Protein AF-A0A954GBG4-F1 (afdb_monomer_lite)

Foldseek 3Di:
DLVQLLVLLVVLVVPCDPVVVVPADPDCLVVLSVQLNVLSVLLVVCVVVVHDLVSNLVSLVSNVVSLVVNVVRSVPGPDPVSVVSNVVSVVVSVVVCVVSVVPPPPLLVVLLVLLVVLLVLLVVLLVLLVVQCVPPDPVLSVQLNVLSVQLNVLSVVLSVQSVPPPRDLVVNVVSLVSNVVSLVSNVVSLCPRPDPSNVVNVVSNVVSVVSSVVSVVSSD

Radius of gyration: 24.47 Å; chains: 1; bounding box: 55×36×67 Å

Structure (mmCIF, N/CA/C/O backbone):
data_AF-A0A954GBG4-F1
#
_entry.id   AF-A0A954GBG4-F1
#
loop_
_atom_site.group_PDB
_atom_site.id
_atom_site.type_symbol
_atom_site.label_atom_id
_atom_site.label_alt_id
_atom_site.label_comp_id
_atom_site.label_asym_id
_atom_site.label_entity_id
_atom_site.label_seq_id
_atom_site.pdbx_PDB_ins_code
_atom_site.Cartn_x
_atom_site.Cartn_y
_atom_site.Cartn_z
_atom_site.occupancy
_atom_site.B_iso_or_equiv
_atom_site.auth_seq_id
_atom_site.auth_comp_id
_atom_site.auth_asym_id
_atom_site.auth_atom_id
_atom_site.pdbx_PDB_model_num
ATOM 1 N N . LEU A 1 1 ? 27.086 -4.338 -19.128 1.00 56.81 1 LEU A N 1
ATOM 2 C CA . LEU A 1 1 ? 25.667 -4.592 -18.775 1.00 56.81 1 LEU A CA 1
ATOM 3 C C . LEU A 1 1 ? 24.739 -4.036 -19.843 1.00 56.81 1 LEU A C 1
ATOM 5 O O . LEU A 1 1 ? 24.020 -4.816 -20.441 1.00 56.81 1 LEU A O 1
ATOM 9 N N . THR A 1 2 ? 24.829 -2.748 -20.175 1.00 55.53 2 THR A N 1
ATOM 10 C CA . THR A 1 2 ? 24.161 -2.146 -21.347 1.00 55.53 2 THR A CA 1
ATOM 11 C C . THR A 1 2 ? 24.447 -2.881 -22.662 1.00 55.53 2 THR A C 1
ATOM 13 O O . THR A 1 2 ? 23.523 -3.187 -23.402 1.00 55.53 2 THR A O 1
ATOM 16 N N . GLU A 1 3 ? 25.697 -3.277 -22.919 1.00 66.06 3 GLU A N 1
ATOM 17 C CA . GLU A 1 3 ? 26.036 -4.087 -24.106 1.00 66.06 3 GLU A CA 1
ATOM 18 C C . GLU A 1 3 ? 25.464 -5.516 -24.083 1.00 66.06 3 GLU A C 1
ATOM 20 O O . GLU A 1 3 ? 25.292 -6.131 -25.134 1.00 66.06 3 GLU A O 1
ATOM 25 N N . ALA A 1 4 ? 25.191 -6.064 -22.893 1.00 64.88 4 ALA A N 1
ATOM 26 C CA . ALA A 1 4 ? 24.547 -7.369 -22.756 1.00 64.88 4 ALA A CA 1
ATOM 27 C C . ALA A 1 4 ? 23.045 -7.247 -23.050 1.00 64.88 4 ALA A C 1
ATOM 29 O O . ALA A 1 4 ? 22.532 -8.014 -23.854 1.00 64.88 4 ALA A O 1
ATOM 30 N N . LEU A 1 5 ? 22.395 -6.201 -22.521 1.00 62.31 5 LEU A N 1
ATOM 31 C CA . LEU A 1 5 ? 21.011 -5.857 -22.851 1.00 62.31 5 LEU A CA 1
ATOM 32 C C . LEU A 1 5 ? 20.833 -5.627 -24.359 1.00 62.31 5 LEU A C 1
ATOM 34 O O . LEU A 1 5 ? 19.944 -6.223 -24.955 1.00 62.31 5 LEU A O 1
ATOM 38 N N . LYS A 1 6 ? 21.716 -4.843 -24.998 1.00 72.12 6 LYS A N 1
ATOM 39 C CA . LYS A 1 6 ? 21.688 -4.634 -26.457 1.00 72.12 6 LYS A CA 1
ATOM 40 C C . LYS A 1 6 ? 21.738 -5.960 -27.213 1.00 72.12 6 LYS A C 1
ATOM 42 O O . LYS A 1 6 ? 20.969 -6.180 -28.137 1.00 72.12 6 LYS A O 1
ATOM 47 N N . ARG A 1 7 ? 22.634 -6.860 -26.802 1.00 73.94 7 ARG A N 1
ATOM 48 C CA . ARG A 1 7 ? 22.823 -8.165 -27.442 1.00 73.94 7 ARG A CA 1
ATOM 49 C C . ARG A 1 7 ? 21.601 -9.067 -27.295 1.00 73.94 7 ARG A C 1
ATOM 51 O O . ARG A 1 7 ? 21.225 -9.701 -28.274 1.00 73.94 7 ARG A O 1
ATOM 58 N N . ASP A 1 8 ? 20.996 -9.107 -26.112 1.00 66.50 8 ASP A N 1
ATOM 59 C CA . ASP A 1 8 ? 19.796 -9.905 -25.846 1.00 66.50 8 ASP A CA 1
ATOM 60 C C . ASP A 1 8 ? 18.591 -9.371 -26.636 1.00 66.50 8 ASP A C 1
ATOM 62 O O . ASP A 1 8 ? 17.842 -10.149 -27.228 1.00 66.50 8 ASP A O 1
ATOM 66 N N . VAL A 1 9 ? 18.447 -8.043 -26.713 1.00 65.69 9 VAL A N 1
ATOM 67 C CA . VAL A 1 9 ? 17.420 -7.371 -27.519 1.00 65.69 9 VAL A CA 1
ATOM 68 C C . VAL A 1 9 ? 17.657 -7.627 -29.011 1.00 65.69 9 VAL A C 1
ATOM 70 O O . VAL A 1 9 ? 16.761 -8.112 -29.696 1.00 65.69 9 VAL A O 1
ATOM 73 N N . ASP A 1 10 ? 18.868 -7.415 -29.526 1.00 73.62 10 ASP A N 1
ATOM 74 C CA . ASP A 1 10 ? 19.213 -7.701 -30.925 1.00 73.62 10 ASP A CA 1
ATOM 75 C C . ASP A 1 10 ? 18.980 -9.180 -31.282 1.00 73.62 10 ASP A C 1
ATOM 77 O O . ASP A 1 10 ? 18.529 -9.506 -32.382 1.00 73.62 10 ASP A O 1
ATOM 81 N N . GLU A 1 11 ? 19.278 -10.100 -30.363 1.00 69.69 11 GLU A N 1
ATOM 82 C CA . GLU A 1 11 ? 19.028 -11.527 -30.546 1.00 69.69 11 GLU A CA 1
ATOM 83 C C . GLU A 1 11 ? 17.530 -11.849 -30.548 1.00 69.69 11 GLU A C 1
ATOM 85 O O . GLU A 1 11 ? 17.089 -12.657 -31.372 1.00 69.69 11 GLU A O 1
ATOM 90 N N . PHE A 1 12 ? 16.739 -11.181 -29.704 1.00 65.44 12 PHE A N 1
ATOM 91 C CA . PHE A 1 12 ? 15.283 -11.259 -29.732 1.00 65.44 12 PHE A CA 1
ATOM 92 C C . PHE A 1 12 ? 14.732 -10.796 -31.082 1.00 65.44 12 PHE A C 1
ATOM 94 O O . PHE A 1 12 ? 14.025 -11.560 -31.730 1.00 65.44 12 PHE A O 1
ATOM 101 N N . TYR A 1 13 ? 15.120 -9.617 -31.572 1.00 66.75 13 TYR A N 1
ATOM 102 C CA . TYR A 1 13 ? 14.656 -9.094 -32.863 1.00 66.75 13 TYR A CA 1
ATOM 103 C C . TYR A 1 13 ? 15.106 -9.940 -34.060 1.00 66.75 13 TYR A C 1
ATOM 105 O O . TYR A 1 13 ? 14.365 -10.086 -35.030 1.00 66.75 13 TYR A O 1
ATOM 113 N N . ARG A 1 14 ? 16.294 -10.555 -33.998 1.00 67.81 14 ARG A N 1
ATOM 114 C CA . ARG A 1 14 ? 16.773 -11.472 -35.050 1.00 67.81 14 ARG A CA 1
ATOM 115 C C . ARG A 1 14 ? 16.065 -12.827 -35.034 1.00 67.81 14 ARG A C 1
ATOM 117 O O . ARG A 1 14 ? 15.896 -13.430 -36.093 1.00 67.81 14 ARG A O 1
ATOM 124 N N . ARG A 1 15 ? 15.696 -13.341 -33.854 1.00 61.16 15 ARG A N 1
ATOM 125 C CA . ARG A 1 15 ? 15.055 -14.661 -33.683 1.00 61.16 15 ARG A CA 1
ATOM 126 C C . ARG A 1 15 ? 13.530 -14.604 -33.657 1.00 61.16 15 ARG A C 1
ATOM 128 O O . ARG A 1 15 ? 12.896 -15.625 -33.935 1.00 61.16 15 ARG A O 1
ATOM 135 N N . ALA A 1 16 ? 12.939 -13.445 -33.373 1.00 58.97 16 ALA A N 1
ATOM 136 C CA . ALA A 1 16 ? 11.529 -13.141 -33.571 1.00 58.97 16 ALA A CA 1
ATOM 137 C C . ALA A 1 16 ? 11.252 -13.121 -35.080 1.00 58.97 16 ALA A C 1
ATOM 139 O O . ALA A 1 16 ? 11.193 -12.094 -35.744 1.00 58.97 16 ALA A O 1
ATOM 140 N N . THR A 1 17 ? 11.194 -14.318 -35.656 1.00 54.06 17 THR A N 1
ATOM 141 C CA . THR A 1 17 ? 11.005 -14.513 -37.090 1.00 54.06 17 THR A CA 1
ATOM 142 C C . THR A 1 17 ? 9.695 -13.877 -37.553 1.00 54.06 17 THR A C 1
ATOM 144 O O . THR A 1 17 ? 8.716 -13.846 -36.811 1.00 54.06 17 THR A O 1
ATOM 147 N N . LEU A 1 18 ? 9.637 -13.481 -38.830 1.00 44.09 18 LEU A N 1
ATOM 148 C CA . LEU A 1 18 ? 8.420 -13.082 -39.562 1.00 44.09 18 LEU A CA 1
ATOM 149 C C . LEU A 1 18 ? 7.186 -13.965 -39.277 1.00 44.09 18 LEU A C 1
ATOM 151 O O . LEU A 1 18 ? 6.056 -13.520 -39.421 1.00 44.09 18 LEU A O 1
ATOM 155 N N . ARG A 1 19 ? 7.393 -15.210 -38.840 1.00 44.34 19 ARG A N 1
ATOM 156 C CA . ARG A 1 19 ? 6.355 -16.166 -38.451 1.00 44.34 19 ARG A CA 1
ATOM 157 C C . ARG A 1 19 ? 5.663 -15.836 -37.115 1.00 44.34 19 ARG A C 1
ATOM 159 O O . ARG A 1 19 ? 4.476 -16.112 -37.008 1.00 44.34 19 ARG A O 1
ATOM 166 N N . LEU A 1 20 ? 6.364 -15.226 -36.148 1.00 52.09 20 LEU A N 1
ATOM 167 C CA . LEU A 1 20 ? 5.781 -14.666 -34.914 1.00 52.09 20 LEU A CA 1
ATOM 168 C C . LEU A 1 20 ? 4.949 -13.405 -35.200 1.00 52.09 20 LEU A C 1
ATOM 170 O O . LEU A 1 20 ? 3.914 -13.195 -34.574 1.00 52.09 20 LEU A O 1
ATOM 174 N N . LEU A 1 21 ? 5.378 -12.598 -36.176 1.00 52.12 21 LEU A N 1
ATOM 175 C CA . LEU A 1 21 ? 4.672 -11.384 -36.608 1.00 52.12 21 LEU A CA 1
ATOM 176 C C . LEU A 1 21 ? 3.320 -11.691 -37.261 1.00 52.12 21 LEU A C 1
ATOM 178 O O . LEU A 1 21 ? 2.386 -10.910 -37.137 1.00 52.12 21 LEU A O 1
ATOM 182 N N . ILE A 1 22 ? 3.205 -12.839 -37.938 1.00 52.44 22 ILE A N 1
ATOM 183 C CA . ILE A 1 22 ? 1.973 -13.271 -38.619 1.00 52.44 22 ILE A CA 1
ATOM 184 C C . ILE A 1 22 ? 0.887 -13.720 -37.622 1.00 52.44 22 ILE A C 1
ATOM 186 O O . ILE A 1 22 ? -0.296 -13.634 -37.936 1.00 52.44 22 ILE A O 1
ATOM 190 N N . SER A 1 23 ? 1.265 -14.189 -36.426 1.00 54.03 23 SER A N 1
ATOM 191 C CA . SER A 1 23 ? 0.328 -14.634 -35.379 1.00 54.03 23 SER A CA 1
ATOM 192 C C . SER A 1 23 ? -0.192 -13.513 -34.472 1.00 54.03 23 SER A C 1
ATOM 194 O O . SER A 1 23 ? -1.045 -13.773 -33.626 1.00 54.03 23 SER A O 1
ATOM 196 N N . LEU A 1 24 ? 0.318 -12.287 -34.619 1.00 55.91 24 LEU A N 1
ATOM 197 C CA . LEU A 1 24 ? 0.008 -11.167 -33.732 1.00 55.91 24 LEU A CA 1
ATOM 198 C C . LEU A 1 24 ? -1.025 -10.213 -34.364 1.00 55.91 24 LEU A C 1
ATOM 200 O O . LEU A 1 24 ? -1.016 -10.021 -35.581 1.00 55.91 24 LEU A O 1
ATOM 204 N N . PRO A 1 25 ? -1.940 -9.615 -33.573 1.00 57.38 25 PRO A N 1
ATOM 205 C CA . PRO A 1 25 ? -2.976 -8.726 -34.100 1.00 57.38 25 PRO A CA 1
ATOM 206 C C . PRO A 1 25 ? -2.396 -7.497 -34.834 1.00 57.38 25 PRO A C 1
ATOM 208 O O . PRO A 1 25 ? -1.343 -6.990 -34.447 1.00 57.38 25 PRO A O 1
ATOM 211 N N . PRO A 1 26 ? -3.078 -6.948 -35.858 1.00 56.38 26 PRO A N 1
ATOM 212 C CA . PRO A 1 26 ? -2.392 -6.331 -37.000 1.00 56.38 26 PRO A CA 1
ATOM 213 C C . PRO A 1 26 ? -1.823 -4.910 -36.852 1.00 56.38 26 PRO A C 1
ATOM 215 O O . PRO A 1 26 ? -1.357 -4.389 -37.858 1.00 56.38 26 PRO A O 1
ATOM 218 N N . ALA A 1 27 ? -1.880 -4.224 -35.707 1.00 57.03 27 ALA A N 1
ATOM 219 C CA . ALA A 1 27 ? -1.692 -2.760 -35.732 1.00 57.03 27 ALA A CA 1
ATOM 220 C C . ALA A 1 27 ? -0.500 -2.208 -34.939 1.00 57.03 27 ALA A C 1
ATOM 222 O O . ALA A 1 27 ? 0.216 -1.356 -35.456 1.00 57.03 27 ALA A O 1
ATOM 223 N N . ASN A 1 28 ? -0.250 -2.680 -33.715 1.00 63.88 28 ASN A N 1
ATOM 224 C CA . ASN A 1 28 ? 0.619 -1.929 -32.794 1.00 63.88 28 ASN A CA 1
ATOM 225 C C . ASN A 1 28 ? 1.960 -2.602 -32.504 1.00 63.88 28 ASN A C 1
ATOM 227 O O . ASN A 1 28 ? 2.810 -2.008 -31.852 1.00 63.88 28 ASN A O 1
ATOM 231 N N . TYR A 1 29 ? 2.182 -3.808 -33.029 1.00 67.50 29 TYR A N 1
ATOM 232 C CA . TYR A 1 29 ? 3.378 -4.576 -32.711 1.00 67.50 29 TYR A CA 1
ATOM 233 C C . TYR A 1 29 ? 4.670 -3.856 -33.081 1.00 67.50 29 TYR A C 1
ATOM 235 O O . TYR A 1 29 ? 5.592 -3.776 -32.273 1.00 67.50 29 TYR A O 1
ATOM 243 N N . ILE A 1 30 ? 4.732 -3.361 -34.318 1.00 68.94 30 ILE A N 1
ATOM 244 C CA . ILE A 1 30 ? 5.940 -2.736 -34.858 1.00 68.94 30 ILE A CA 1
ATOM 245 C C . ILE A 1 30 ? 6.209 -1.439 -34.100 1.00 68.94 30 ILE A C 1
ATOM 247 O O . ILE A 1 30 ? 7.329 -1.223 -33.672 1.00 68.94 30 ILE A O 1
ATOM 251 N N . ALA A 1 31 ? 5.168 -0.646 -33.831 1.00 73.06 31 ALA A N 1
ATOM 252 C CA . ALA A 1 31 ? 5.293 0.599 -33.082 1.00 73.06 31 ALA A CA 1
ATOM 253 C C . ALA A 1 31 ? 5.801 0.378 -31.645 1.00 73.06 31 ALA A C 1
ATOM 255 O O . ALA A 1 31 ? 6.775 1.007 -31.250 1.00 73.06 31 ALA A O 1
ATOM 256 N N . THR A 1 32 ? 5.205 -0.551 -30.886 1.00 72.88 32 THR A N 1
ATOM 257 C CA . THR A 1 32 ? 5.639 -0.871 -29.510 1.00 72.88 32 THR A CA 1
ATOM 258 C C . THR A 1 32 ? 7.036 -1.498 -29.478 1.00 72.88 32 THR A C 1
ATOM 260 O O . THR A 1 32 ? 7.806 -1.290 -28.543 1.00 72.88 32 THR A O 1
ATOM 263 N N . SER A 1 33 ? 7.382 -2.259 -30.515 1.00 74.88 33 SER A N 1
ATOM 264 C CA . SER A 1 33 ? 8.717 -2.827 -30.686 1.00 74.88 33 SER A CA 1
ATOM 265 C C . SER A 1 33 ? 9.761 -1.739 -30.964 1.00 74.88 33 SER A C 1
ATOM 267 O O . SER A 1 33 ? 10.745 -1.621 -30.233 1.00 74.88 33 SER A O 1
ATOM 269 N N . ASP A 1 34 ? 9.520 -0.892 -31.962 1.00 75.50 34 ASP A N 1
ATOM 270 C CA . ASP A 1 34 ? 10.399 0.221 -32.326 1.00 75.50 34 ASP A CA 1
ATOM 271 C C . ASP A 1 34 ? 10.588 1.192 -31.152 1.00 75.50 34 ASP A C 1
ATOM 273 O O . ASP A 1 34 ? 11.701 1.656 -30.903 1.00 75.50 34 ASP A O 1
ATOM 277 N N . GLU A 1 35 ? 9.528 1.449 -30.383 1.00 79.44 35 GLU A N 1
ATOM 278 C CA . GLU A 1 35 ? 9.577 2.251 -29.161 1.00 79.44 35 GLU A CA 1
ATOM 279 C C . GLU A 1 35 ? 10.481 1.616 -28.095 1.00 79.44 35 GLU A C 1
ATOM 281 O O . GLU A 1 35 ? 11.401 2.271 -27.601 1.00 79.44 35 GLU A O 1
ATOM 286 N N . PHE A 1 36 ? 10.298 0.326 -27.784 1.00 80.12 36 PHE A N 1
ATOM 287 C CA . PHE A 1 36 ? 11.170 -0.381 -26.841 1.00 80.12 36 PHE A CA 1
ATOM 288 C C . PHE A 1 36 ? 12.634 -0.368 -27.308 1.00 80.12 36 PHE A C 1
ATOM 290 O O . PHE A 1 36 ? 13.528 -0.011 -26.537 1.00 80.12 36 PHE A O 1
ATOM 297 N N . TYR A 1 37 ? 12.885 -0.664 -28.585 1.00 79.19 37 TYR A N 1
ATOM 298 C CA . TYR A 1 37 ? 14.231 -0.634 -29.157 1.00 79.19 37 TYR A CA 1
ATOM 299 C C . TYR A 1 37 ? 14.869 0.759 -29.048 1.00 79.19 37 TYR A C 1
ATOM 301 O O . TYR A 1 37 ? 16.008 0.890 -28.599 1.00 79.19 37 TYR A O 1
ATOM 309 N N . GLY A 1 38 ? 14.111 1.810 -29.372 1.00 79.00 38 GLY A N 1
ATOM 310 C CA . GLY A 1 38 ? 14.555 3.198 -29.257 1.00 79.00 38 GLY A CA 1
ATOM 311 C C . GLY A 1 38 ? 14.916 3.596 -27.824 1.00 79.00 38 GLY A C 1
ATOM 312 O O . GLY A 1 38 ? 15.931 4.258 -27.611 1.00 79.00 38 GLY A O 1
ATOM 313 N N . THR A 1 39 ? 14.147 3.150 -26.823 1.00 82.06 39 THR A N 1
ATOM 314 C CA . THR A 1 39 ? 14.474 3.422 -25.410 1.00 82.06 39 THR A CA 1
ATOM 315 C C . THR A 1 39 ? 15.766 2.736 -24.954 1.00 82.06 39 THR A C 1
ATOM 317 O O . THR A 1 39 ? 16.527 3.318 -24.177 1.00 82.06 39 THR A O 1
ATOM 320 N N . VAL A 1 40 ? 16.060 1.539 -25.476 1.00 79.38 40 VAL A N 1
ATOM 321 C CA . VAL A 1 40 ? 17.305 0.808 -25.195 1.00 79.38 40 VAL A CA 1
ATOM 322 C C . VAL A 1 40 ? 18.510 1.496 -25.840 1.00 79.38 40 VAL A C 1
ATOM 324 O O . VAL A 1 40 ? 19.512 1.709 -25.154 1.00 79.38 40 VAL A O 1
ATOM 327 N N . GLU A 1 41 ? 18.412 1.904 -27.110 1.00 78.38 41 GLU A N 1
ATOM 328 C CA . GLU A 1 41 ? 19.472 2.675 -27.782 1.00 78.38 41 GLU A CA 1
ATOM 329 C C . GLU A 1 41 ? 19.735 4.004 -27.065 1.00 78.38 41 GLU A C 1
ATOM 331 O O . GLU A 1 41 ? 20.885 4.325 -26.774 1.00 78.38 41 GLU A O 1
ATOM 336 N N . ASN A 1 42 ? 18.682 4.721 -26.659 1.00 78.75 42 ASN A N 1
ATOM 337 C CA . ASN A 1 42 ? 18.822 5.971 -25.915 1.00 78.75 42 ASN A CA 1
ATOM 338 C C . ASN A 1 42 ? 19.584 5.786 -24.588 1.00 78.75 42 ASN A C 1
ATOM 340 O O . ASN A 1 42 ? 20.429 6.611 -24.242 1.00 78.75 42 ASN A O 1
ATOM 344 N N . LEU A 1 43 ? 19.349 4.700 -23.841 1.00 76.19 43 LEU A N 1
ATOM 345 C CA . LEU A 1 43 ? 20.135 4.414 -22.634 1.00 76.19 43 LEU A CA 1
ATOM 346 C C . LEU A 1 43 ? 21.601 4.111 -22.964 1.00 76.19 43 LEU A C 1
ATOM 348 O O . LEU A 1 43 ? 22.493 4.557 -22.241 1.00 76.19 43 LEU A O 1
ATOM 352 N N . ILE A 1 44 ? 21.860 3.350 -24.027 1.00 76.94 44 ILE A N 1
ATOM 353 C CA . ILE A 1 44 ? 23.222 3.027 -24.467 1.00 76.94 44 ILE A CA 1
ATOM 354 C C . ILE A 1 44 ? 23.967 4.306 -24.841 1.00 76.94 44 ILE A C 1
ATOM 356 O O . ILE A 1 44 ? 25.101 4.490 -24.403 1.00 76.94 44 ILE A O 1
ATOM 360 N N . ASP A 1 45 ? 23.314 5.216 -25.558 1.00 76.88 45 ASP A N 1
ATOM 361 C CA . ASP A 1 45 ? 23.867 6.524 -25.889 1.00 76.88 45 ASP A CA 1
ATOM 362 C C . ASP A 1 45 ? 24.105 7.360 -24.631 1.00 76.88 45 ASP A C 1
ATOM 364 O O . ASP A 1 45 ? 25.202 7.886 -24.458 1.00 76.88 45 ASP A O 1
ATOM 368 N N . THR A 1 46 ? 23.148 7.408 -23.701 1.00 73.06 46 THR A N 1
ATOM 369 C CA . THR A 1 46 ? 23.297 8.127 -22.421 1.00 73.06 46 THR A CA 1
ATOM 370 C C . THR A 1 46 ? 24.518 7.615 -21.631 1.00 73.06 46 THR A C 1
ATOM 372 O O . THR A 1 46 ? 25.259 8.396 -21.031 1.00 73.06 46 THR A O 1
ATOM 375 N N . VAL A 1 47 ? 24.766 6.298 -21.655 1.00 74.25 47 VAL A N 1
ATOM 376 C CA . VAL A 1 47 ? 25.931 5.665 -21.012 1.00 74.25 47 VAL A CA 1
ATOM 377 C C . VAL A 1 47 ? 27.226 5.946 -21.775 1.00 74.25 47 VAL A C 1
ATOM 379 O O . VAL A 1 47 ? 28.229 6.290 -21.156 1.00 74.25 47 VAL A O 1
ATOM 382 N N . ASN A 1 48 ? 27.221 5.842 -23.104 1.00 74.19 48 ASN A N 1
ATOM 383 C CA . ASN A 1 48 ? 28.406 6.064 -23.937 1.00 74.19 48 ASN A CA 1
ATOM 384 C C . ASN A 1 48 ? 28.880 7.523 -23.912 1.00 74.19 48 ASN A C 1
ATOM 386 O O . ASN A 1 48 ? 30.081 7.782 -23.981 1.00 74.19 48 ASN A O 1
ATOM 390 N N . HIS A 1 49 ? 27.953 8.472 -23.781 1.00 78.19 49 HIS A N 1
ATOM 391 C CA . HIS A 1 49 ? 28.255 9.899 -23.688 1.00 78.19 49 HIS A CA 1
ATOM 392 C C . HIS A 1 49 ? 28.599 10.357 -22.257 1.00 78.19 49 HIS A C 1
ATOM 394 O O . HIS A 1 49 ? 28.839 11.546 -22.052 1.00 78.19 49 HIS A O 1
ATOM 400 N N . ASN A 1 50 ? 28.678 9.439 -21.277 1.00 63.75 50 ASN A N 1
ATOM 401 C CA . ASN A 1 50 ? 28.925 9.746 -19.859 1.00 63.75 50 ASN A CA 1
ATOM 402 C C . ASN A 1 50 ? 28.003 10.857 -19.329 1.00 63.75 50 ASN A C 1
ATOM 404 O O . ASN A 1 50 ? 28.436 11.765 -18.611 1.00 63.75 50 ASN A O 1
ATOM 408 N N . GLU A 1 51 ? 26.727 10.812 -19.710 1.00 70.94 51 GLU A N 1
ATOM 409 C CA . GLU A 1 51 ? 25.772 11.813 -19.259 1.00 70.94 51 GLU A CA 1
ATOM 410 C C . GLU A 1 51 ? 25.507 11.725 -17.750 1.00 70.94 51 GLU A C 1
ATOM 412 O O . GLU A 1 51 ? 25.880 10.773 -17.061 1.00 70.94 51 GLU A O 1
ATOM 417 N N . SER A 1 52 ? 24.853 12.759 -17.215 1.00 68.50 52 SER A N 1
ATOM 418 C CA . SER A 1 52 ? 24.563 12.842 -15.786 1.00 68.50 52 SER A CA 1
ATOM 419 C C . SER A 1 52 ? 23.737 11.650 -15.287 1.00 68.50 52 SER A C 1
ATOM 421 O O . SER A 1 52 ? 22.872 11.123 -15.988 1.00 68.50 52 SER A O 1
ATOM 423 N N . THR A 1 53 ? 23.933 11.280 -14.020 1.00 60.28 53 THR A N 1
ATOM 424 C CA . THR A 1 53 ? 23.180 10.203 -13.359 1.00 60.28 53 THR A CA 1
ATOM 425 C C . THR A 1 53 ? 21.662 10.386 -13.467 1.00 60.28 53 THR A C 1
ATOM 427 O O . THR A 1 53 ? 20.942 9.411 -13.644 1.00 60.28 53 THR A O 1
ATOM 430 N N . ASN A 1 54 ? 21.161 11.626 -13.440 1.00 60.50 54 ASN A N 1
ATOM 431 C CA . ASN A 1 54 ? 19.730 11.910 -13.596 1.00 60.50 54 ASN A CA 1
ATOM 432 C C . ASN A 1 5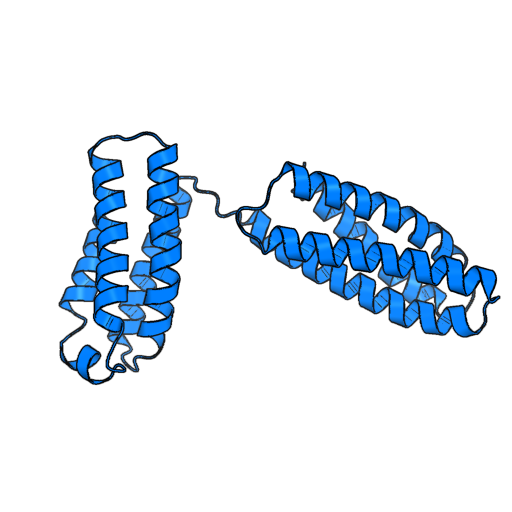4 ? 19.205 11.569 -15.000 1.00 60.50 54 ASN A C 1
ATOM 434 O O . ASN A 1 54 ? 18.087 11.065 -15.128 1.00 60.50 54 ASN A O 1
ATOM 438 N N . ASN A 1 55 ? 20.010 11.790 -16.042 1.00 64.50 55 ASN A N 1
ATOM 439 C CA . ASN A 1 55 ? 19.652 11.405 -17.408 1.00 64.50 55 ASN A CA 1
ATOM 440 C C . ASN A 1 55 ? 19.646 9.881 -17.548 1.00 64.50 55 ASN A C 1
ATOM 442 O O . ASN A 1 55 ? 18.721 9.337 -18.135 1.00 64.50 55 ASN A O 1
ATOM 446 N N . LEU A 1 56 ? 20.599 9.180 -16.923 1.00 65.31 56 LEU A N 1
ATOM 447 C CA . LEU A 1 56 ? 20.627 7.712 -16.891 1.00 65.31 56 LEU A CA 1
ATOM 448 C C . LEU A 1 56 ? 19.383 7.114 -16.221 1.00 65.31 56 LEU A C 1
ATOM 450 O O . LEU A 1 56 ? 18.795 6.175 -16.754 1.00 65.31 56 LEU A O 1
ATOM 454 N N . ILE A 1 57 ? 18.957 7.680 -15.087 1.00 65.06 57 ILE A N 1
ATOM 455 C CA . ILE A 1 57 ? 17.729 7.272 -14.385 1.00 65.06 57 ILE A CA 1
ATOM 456 C C . ILE A 1 57 ? 16.497 7.500 -15.269 1.00 65.06 57 ILE A C 1
ATOM 458 O O . ILE A 1 57 ? 15.630 6.631 -15.381 1.00 65.06 57 ILE A O 1
ATOM 462 N N . THR A 1 58 ? 16.432 8.658 -15.925 1.00 70.62 58 THR A N 1
ATOM 463 C CA . THR A 1 58 ? 15.316 9.023 -16.807 1.00 70.62 58 THR A CA 1
ATOM 464 C C . THR A 1 58 ? 15.246 8.091 -18.020 1.00 70.62 58 THR A C 1
ATOM 466 O O . THR A 1 58 ? 14.195 7.513 -18.291 1.00 70.62 58 THR A O 1
ATOM 469 N N . SER A 1 59 ? 16.375 7.860 -18.696 1.00 72.44 59 SER A N 1
ATOM 470 C CA . SER A 1 59 ? 16.487 6.934 -19.828 1.00 72.44 59 SER A CA 1
ATOM 471 C C . SER A 1 59 ? 16.122 5.499 -19.437 1.00 72.44 59 SER A C 1
ATOM 473 O O . SER A 1 59 ? 15.446 4.810 -20.196 1.00 72.44 59 SER A O 1
ATOM 475 N N . PHE A 1 60 ? 16.502 5.052 -18.236 1.00 77.12 60 PHE A N 1
ATOM 476 C CA . PHE A 1 60 ? 16.120 3.733 -17.730 1.00 77.12 60 PHE A CA 1
ATOM 477 C C . PHE A 1 60 ? 14.622 3.636 -17.393 1.00 77.12 60 PHE A C 1
ATOM 479 O O . PHE A 1 60 ? 14.000 2.620 -17.685 1.00 77.12 60 PHE A O 1
ATOM 486 N N . THR A 1 61 ? 14.012 4.696 -16.854 1.00 74.75 61 THR A N 1
ATOM 487 C CA . THR A 1 61 ? 12.560 4.737 -16.581 1.00 74.75 61 THR A CA 1
ATOM 488 C C . THR A 1 61 ? 11.744 4.550 -17.865 1.00 74.75 61 THR A C 1
ATOM 490 O O . THR A 1 61 ? 10.740 3.838 -17.861 1.00 74.75 61 THR A O 1
ATOM 493 N N . TYR A 1 62 ? 12.196 5.131 -18.983 1.00 79.31 62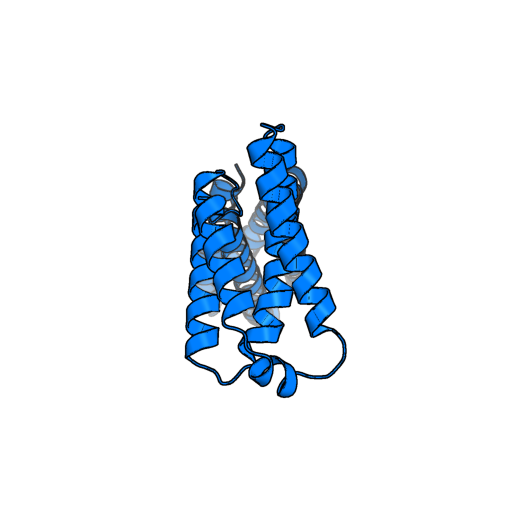 TYR A N 1
ATOM 494 C CA . TYR A 1 62 ? 11.557 4.919 -20.284 1.00 79.31 62 TYR A CA 1
ATOM 495 C C . TYR A 1 62 ? 11.651 3.464 -20.760 1.00 79.31 62 TYR A C 1
ATOM 497 O O . TYR A 1 62 ? 10.680 2.965 -21.321 1.00 79.31 62 TYR A O 1
ATOM 505 N N . ILE A 1 63 ? 12.759 2.762 -20.480 1.00 78.62 63 ILE A N 1
ATOM 506 C CA . ILE A 1 63 ? 12.888 1.321 -20.764 1.00 78.62 63 ILE A CA 1
ATOM 507 C C . ILE A 1 63 ? 11.893 0.505 -19.942 1.00 78.62 63 ILE A C 1
ATOM 509 O O . ILE A 1 63 ? 11.291 -0.423 -20.463 1.00 78.62 63 ILE A O 1
ATOM 513 N N . GLU A 1 64 ? 11.703 0.817 -18.659 1.00 77.62 64 GLU A N 1
ATOM 514 C CA . GLU A 1 64 ? 10.766 0.064 -17.813 1.00 77.62 64 GLU A CA 1
ATOM 515 C C . GLU A 1 64 ? 9.314 0.212 -18.282 1.00 77.62 64 GLU A C 1
ATOM 517 O O . GLU A 1 64 ? 8.543 -0.749 -18.242 1.00 77.62 64 GLU A O 1
ATOM 522 N N . GLN A 1 65 ? 8.950 1.413 -18.734 1.00 78.75 65 GLN A N 1
ATOM 523 C CA . GLN A 1 65 ? 7.623 1.702 -19.272 1.00 78.75 65 GLN A CA 1
ATOM 524 C C . GLN A 1 65 ? 7.398 0.977 -20.602 1.00 78.75 65 GLN A C 1
ATOM 526 O O . GLN A 1 65 ? 6.433 0.222 -20.721 1.00 78.75 65 GLN A O 1
ATOM 531 N N . SER A 1 66 ? 8.319 1.122 -21.559 1.00 79.50 66 SER A N 1
ATOM 532 C CA . SER A 1 66 ? 8.208 0.473 -22.871 1.00 79.50 66 SER A CA 1
ATOM 533 C C . SER A 1 66 ? 8.323 -1.057 -22.779 1.00 79.50 66 SER A C 1
ATOM 535 O O . SER A 1 66 ? 7.628 -1.772 -23.502 1.00 79.50 66 SER A O 1
ATOM 537 N N . TRP A 1 67 ? 9.114 -1.591 -21.837 1.00 81.31 67 TRP A N 1
ATOM 538 C CA . TRP A 1 67 ? 9.223 -3.032 -21.577 1.00 81.31 67 TRP A CA 1
ATOM 539 C C . TRP A 1 67 ? 7.910 -3.649 -21.099 1.00 81.31 67 TRP A C 1
ATOM 541 O O . TRP A 1 67 ? 7.578 -4.770 -21.485 1.00 81.31 67 TRP A O 1
ATOM 551 N N . LYS A 1 68 ? 7.143 -2.946 -20.261 1.00 78.75 68 LYS A N 1
ATOM 552 C CA . LYS A 1 68 ? 5.859 -3.451 -19.757 1.00 78.75 68 LYS A CA 1
ATOM 553 C C . LYS A 1 68 ? 4.869 -3.683 -20.899 1.00 78.75 68 LYS A C 1
ATOM 555 O O . LYS A 1 68 ? 4.237 -4.737 -20.957 1.00 78.75 68 LYS A O 1
ATOM 560 N N . ASP A 1 69 ? 4.781 -2.727 -21.816 1.00 76.31 69 ASP A N 1
ATOM 561 C CA . ASP A 1 69 ? 3.869 -2.800 -22.956 1.00 76.31 69 ASP A CA 1
ATOM 562 C C . ASP A 1 69 ? 4.361 -3.817 -23.998 1.00 76.31 69 ASP A C 1
ATOM 564 O O . ASP A 1 69 ? 3.579 -4.620 -24.517 1.00 76.31 69 ASP A O 1
ATOM 568 N N . PHE A 1 70 ? 5.675 -3.869 -24.228 1.00 77.75 70 PHE A N 1
ATOM 569 C CA . PHE A 1 70 ? 6.317 -4.856 -25.091 1.00 77.75 70 PHE A CA 1
ATOM 570 C C . PHE A 1 70 ? 6.131 -6.289 -24.572 1.00 77.75 70 PHE A C 1
ATOM 572 O O . PHE A 1 70 ? 5.602 -7.153 -25.269 1.00 77.75 70 PHE A O 1
ATOM 579 N N . SER A 1 71 ? 6.503 -6.564 -23.323 1.00 77.50 71 SER A N 1
ATOM 580 C CA . SER A 1 71 ? 6.396 -7.900 -22.734 1.00 77.50 71 SER A CA 1
ATOM 581 C C . SER A 1 71 ? 4.945 -8.386 -22.692 1.00 77.50 71 SER A C 1
ATOM 583 O O . SER A 1 71 ? 4.690 -9.525 -23.082 1.00 77.50 71 SER A O 1
ATOM 585 N N . ALA A 1 72 ? 3.981 -7.544 -22.306 1.00 75.88 72 ALA A N 1
ATOM 586 C CA . ALA A 1 72 ? 2.565 -7.916 -22.271 1.00 75.88 72 ALA A CA 1
ATOM 587 C C . ALA A 1 72 ? 2.042 -8.365 -23.645 1.00 75.88 72 ALA A C 1
ATOM 589 O O . ALA A 1 72 ? 1.283 -9.330 -23.739 1.00 75.88 72 ALA A O 1
ATOM 590 N N . MET A 1 73 ? 2.484 -7.706 -24.718 1.00 72.19 73 MET A N 1
ATOM 591 C CA . MET A 1 73 ? 2.088 -8.047 -26.080 1.00 72.19 73 MET A CA 1
ATOM 592 C C . MET A 1 73 ? 2.699 -9.375 -26.548 1.00 72.19 73 MET A C 1
ATOM 594 O O . MET A 1 73 ? 2.014 -10.187 -27.168 1.00 72.19 73 MET A O 1
ATOM 598 N N . PHE A 1 74 ? 3.964 -9.640 -26.223 1.00 69.44 74 PHE A N 1
ATOM 599 C CA . PHE A 1 74 ? 4.684 -10.820 -26.707 1.00 69.44 74 PHE A CA 1
ATOM 600 C C . PHE A 1 74 ? 4.536 -12.076 -25.841 1.00 69.44 74 PHE A C 1
ATOM 602 O O . PHE A 1 74 ? 4.745 -13.179 -26.345 1.00 69.44 74 PHE A O 1
ATOM 609 N N . HIS A 1 75 ? 4.109 -11.946 -24.583 1.00 69.12 75 HIS A N 1
ATOM 610 C CA . HIS A 1 75 ? 3.719 -13.093 -23.752 1.00 69.12 75 HIS A CA 1
ATOM 611 C C . HIS A 1 75 ? 2.479 -13.825 -24.287 1.00 69.12 75 HIS A C 1
ATOM 613 O O . HIS A 1 75 ? 2.223 -14.963 -23.903 1.00 69.12 75 HIS A O 1
ATOM 619 N N . THR A 1 76 ? 1.723 -13.203 -25.199 1.00 66.62 76 THR A N 1
ATOM 620 C CA . THR A 1 76 ? 0.596 -13.848 -25.894 1.00 66.62 76 THR A CA 1
ATOM 621 C C . THR A 1 76 ? 1.038 -14.819 -26.993 1.00 66.62 76 THR A C 1
ATOM 623 O O . THR A 1 76 ? 0.211 -15.541 -27.547 1.00 66.62 76 THR A O 1
ATOM 626 N N . VAL A 1 77 ? 2.337 -14.867 -27.313 1.00 66.31 77 VAL A N 1
ATOM 627 C CA . VAL A 1 77 ? 2.868 -15.742 -28.357 1.00 66.31 77 VAL A CA 1
ATOM 628 C C . VAL A 1 77 ? 3.154 -17.133 -27.794 1.00 66.31 77 VAL A C 1
ATOM 630 O O . VAL A 1 77 ? 4.003 -17.307 -26.922 1.00 66.31 77 VAL A O 1
ATOM 633 N N . GLU A 1 78 ? 2.522 -18.156 -28.369 1.00 62.75 78 GLU A N 1
ATOM 634 C CA . GLU A 1 78 ? 2.728 -19.575 -28.035 1.00 62.75 78 GLU A CA 1
ATOM 635 C C . GLU A 1 78 ? 4.067 -20.138 -28.575 1.00 62.75 78 GLU A C 1
ATOM 637 O O . GLU A 1 78 ? 4.125 -21.207 -29.182 1.00 62.75 78 GLU A O 1
ATOM 642 N N . SER A 1 79 ? 5.178 -19.417 -28.390 1.00 71.56 79 SER A N 1
ATOM 643 C CA . SER A 1 79 ? 6.521 -19.870 -28.771 1.00 71.56 79 SER A CA 1
ATOM 644 C C . SER A 1 79 ? 7.422 -19.958 -27.538 1.00 71.56 79 SER A C 1
ATOM 646 O O . SER A 1 79 ? 7.923 -18.931 -27.076 1.00 71.56 79 SER A O 1
ATOM 648 N N . PRO A 1 80 ? 7.715 -21.171 -27.029 1.00 67.88 80 PRO A N 1
ATOM 649 C CA . PRO A 1 80 ? 8.597 -21.355 -25.873 1.00 67.88 80 PRO A CA 1
ATOM 650 C C . PRO A 1 80 ? 9.986 -20.728 -26.058 1.00 67.88 80 PRO A C 1
ATOM 652 O O . PRO A 1 80 ? 10.572 -20.219 -25.109 1.00 67.88 80 PRO A O 1
ATOM 655 N N . ALA A 1 81 ? 10.503 -20.720 -27.291 1.00 66.00 81 ALA A N 1
ATOM 656 C CA . ALA A 1 81 ? 11.781 -20.091 -27.613 1.00 66.00 81 ALA A CA 1
ATOM 657 C C . ALA A 1 81 ? 11.724 -18.555 -27.534 1.00 66.00 81 ALA A C 1
ATOM 659 O O . ALA A 1 81 ? 12.722 -17.933 -27.183 1.00 66.00 81 ALA A O 1
ATOM 660 N N . ALA A 1 82 ? 10.577 -17.944 -27.851 1.00 64.56 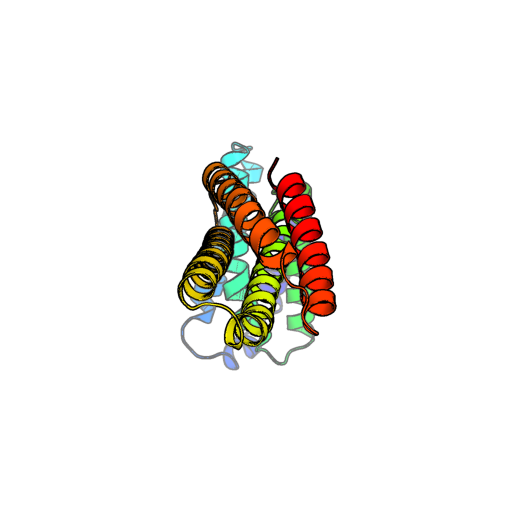82 ALA A N 1
ATOM 661 C CA . ALA A 1 82 ? 10.386 -16.501 -27.717 1.00 64.56 82 ALA A CA 1
ATOM 662 C C . ALA A 1 82 ? 10.196 -16.100 -26.249 1.00 64.56 82 ALA A C 1
ATOM 664 O O . ALA A 1 82 ? 10.822 -15.143 -25.808 1.00 64.56 82 ALA A O 1
ATOM 665 N N . LEU A 1 83 ? 9.424 -16.879 -25.481 1.00 69.06 83 LEU A N 1
ATOM 666 C CA . LEU A 1 83 ? 9.242 -16.669 -24.040 1.00 69.06 83 LEU A CA 1
ATOM 667 C C . LEU A 1 83 ? 10.578 -16.748 -23.282 1.00 69.06 83 LEU A C 1
ATOM 669 O O . LEU A 1 83 ? 10.895 -15.855 -22.508 1.00 69.06 83 LEU A O 1
ATOM 673 N N . GLN A 1 84 ? 11.432 -17.729 -23.595 1.00 71.56 84 GLN A N 1
ATOM 674 C CA . GLN A 1 84 ? 12.775 -17.811 -23.003 1.00 71.56 84 GLN A CA 1
ATOM 675 C C . GLN A 1 84 ? 13.664 -16.601 -23.319 1.00 71.56 84 GLN A C 1
ATOM 677 O O . GLN A 1 84 ? 14.545 -16.261 -22.531 1.00 71.56 84 GLN A O 1
ATOM 682 N N . LEU A 1 85 ? 13.499 -15.979 -24.489 1.00 68.94 85 LEU A N 1
ATOM 683 C CA . LEU A 1 85 ? 14.241 -14.767 -24.833 1.00 68.94 85 LEU A CA 1
ATOM 684 C C . LEU A 1 85 ? 13.655 -13.540 -24.121 1.00 68.94 85 LEU A C 1
ATOM 686 O O . LEU A 1 85 ? 14.432 -12.700 -23.677 1.00 68.94 85 LEU A O 1
ATOM 690 N N . LEU A 1 86 ? 12.330 -13.463 -23.941 1.00 73.38 86 LEU A N 1
ATOM 691 C CA . LEU A 1 86 ? 11.698 -12.426 -23.115 1.00 73.38 86 LEU A CA 1
ATOM 692 C C . LEU A 1 86 ? 12.196 -12.490 -21.670 1.00 73.38 86 LEU A C 1
ATOM 694 O O . LEU A 1 86 ? 12.610 -11.467 -21.135 1.00 73.38 86 LEU A O 1
ATOM 698 N N . ASP A 1 87 ? 12.251 -13.686 -21.079 1.00 73.62 87 ASP A N 1
ATOM 699 C CA . ASP A 1 87 ? 12.767 -13.883 -19.719 1.00 73.62 87 ASP A CA 1
ATOM 700 C C . ASP A 1 87 ? 14.225 -13.417 -19.592 1.00 73.62 87 ASP A C 1
ATOM 702 O O . ASP A 1 87 ? 14.630 -12.856 -18.575 1.00 73.62 87 ASP A O 1
ATOM 706 N N . LYS A 1 88 ? 15.052 -13.631 -20.623 1.00 71.62 88 LYS A N 1
ATOM 707 C CA . LYS A 1 88 ? 16.437 -13.131 -20.627 1.00 71.62 88 LYS A CA 1
ATOM 708 C C . LYS A 1 88 ? 16.493 -11.607 -20.638 1.00 71.62 88 LYS A C 1
ATOM 710 O O . LYS A 1 88 ? 17.275 -11.037 -19.881 1.00 71.62 88 LYS A O 1
ATOM 715 N N . VAL A 1 89 ? 15.665 -10.960 -21.456 1.00 71.44 89 VAL A N 1
ATOM 716 C CA . VAL A 1 89 ? 15.595 -9.494 -21.508 1.00 71.44 89 VAL A CA 1
ATOM 717 C C . VAL A 1 89 ? 15.091 -8.929 -20.173 1.00 71.44 89 VAL A C 1
ATOM 719 O O . VAL A 1 89 ? 15.700 -7.992 -19.660 1.00 71.44 89 VAL A O 1
ATOM 722 N N . ASP A 1 90 ? 14.085 -9.550 -19.548 1.00 74.88 90 ASP A N 1
ATOM 723 C CA . ASP A 1 90 ? 13.580 -9.165 -18.218 1.00 74.88 90 ASP A CA 1
ATOM 724 C C . ASP A 1 90 ? 14.669 -9.241 -17.134 1.00 74.88 90 ASP A C 1
ATOM 726 O O . ASP A 1 90 ? 14.877 -8.307 -16.351 1.00 74.88 90 ASP A O 1
ATOM 730 N N . ASN A 1 91 ? 15.437 -10.335 -17.139 1.00 73.06 91 ASN A N 1
ATOM 731 C CA . ASN A 1 91 ? 16.565 -10.524 -16.231 1.00 73.06 91 ASN A CA 1
ATOM 732 C C . ASN A 1 91 ? 17.669 -9.478 -16.463 1.00 73.06 91 ASN A C 1
ATOM 734 O O . ASN A 1 91 ? 18.237 -8.959 -15.500 1.00 73.06 91 ASN A O 1
ATOM 738 N N . SER A 1 92 ? 17.959 -9.132 -17.720 1.00 72.00 92 SER A N 1
ATOM 739 C CA . SER A 1 92 ? 18.945 -8.104 -18.075 1.00 72.00 92 SER A CA 1
ATOM 740 C C . SER A 1 92 ? 18.500 -6.697 -17.650 1.00 72.00 92 SER A C 1
ATOM 742 O O . SER A 1 92 ? 19.316 -5.942 -17.113 1.00 72.00 92 SER A O 1
ATOM 744 N N . ILE A 1 93 ? 17.213 -6.355 -17.793 1.00 72.75 93 ILE A N 1
ATOM 745 C CA . ILE A 1 93 ? 16.634 -5.098 -17.281 1.00 72.75 93 ILE A CA 1
ATOM 746 C C . ILE A 1 93 ? 16.725 -5.055 -15.751 1.00 72.75 93 ILE A C 1
ATOM 748 O O . ILE A 1 93 ? 17.203 -4.070 -15.182 1.00 72.75 93 ILE A O 1
ATOM 752 N N . SER A 1 94 ? 16.360 -6.148 -15.080 1.00 69.31 94 SER A N 1
ATOM 753 C CA . SER A 1 94 ? 16.447 -6.273 -13.621 1.00 69.31 94 SER A CA 1
ATOM 754 C C . SER A 1 94 ? 17.888 -6.146 -13.106 1.00 69.31 94 SER A C 1
ATOM 756 O O . SER A 1 94 ? 18.142 -5.464 -12.113 1.00 69.31 94 SER A O 1
ATOM 758 N N . ALA A 1 95 ? 18.865 -6.733 -13.800 1.00 67.00 95 ALA A N 1
ATOM 759 C CA . ALA A 1 95 ? 20.280 -6.609 -13.451 1.00 67.00 95 ALA A CA 1
ATOM 760 C C . ALA A 1 95 ? 20.820 -5.181 -13.659 1.00 67.00 95 ALA A C 1
ATOM 762 O O . ALA A 1 95 ? 21.621 -4.695 -12.850 1.00 67.00 95 ALA A O 1
ATOM 763 N N . LEU A 1 96 ? 20.382 -4.488 -14.718 1.00 67.75 96 LEU A N 1
ATOM 764 C CA . LEU A 1 96 ? 20.719 -3.080 -14.941 1.00 67.75 96 LEU A CA 1
ATOM 765 C C . LEU A 1 96 ? 20.139 -2.177 -13.852 1.00 67.75 96 LEU A C 1
ATOM 767 O O . LEU A 1 96 ? 20.861 -1.312 -13.359 1.00 67.75 96 LEU A O 1
ATOM 771 N N . ARG A 1 97 ? 18.892 -2.417 -13.434 1.00 63.59 97 ARG A N 1
ATOM 772 C CA . ARG A 1 97 ? 18.235 -1.703 -12.329 1.00 63.59 97 ARG A CA 1
ATOM 773 C C . ARG A 1 97 ? 19.092 -1.724 -11.062 1.00 63.59 97 ARG A C 1
ATOM 775 O O . ARG A 1 97 ? 19.444 -0.675 -10.526 1.00 63.59 97 ARG A O 1
ATOM 782 N N . VAL A 1 98 ? 19.501 -2.926 -10.642 1.00 60.56 98 VAL A N 1
ATOM 783 C CA . VAL A 1 98 ? 20.366 -3.143 -9.467 1.00 60.56 98 VAL A CA 1
ATOM 784 C C . VAL A 1 98 ? 21.703 -2.416 -9.625 1.00 60.56 98 VAL A C 1
ATOM 786 O O . VAL A 1 98 ? 22.194 -1.780 -8.692 1.00 60.56 98 VAL A O 1
ATOM 789 N N . SER A 1 99 ? 22.292 -2.479 -10.818 1.00 60.28 99 SER A N 1
ATOM 790 C CA . SER A 1 99 ? 23.624 -1.926 -11.081 1.00 60.28 99 SER A CA 1
ATOM 791 C C . SER A 1 99 ? 23.646 -0.401 -11.148 1.00 60.28 99 SER A C 1
ATOM 793 O O . SER A 1 99 ? 24.614 0.217 -10.710 1.00 60.28 99 SER A O 1
ATOM 795 N N . LEU A 1 100 ? 22.579 0.214 -11.657 1.00 61.38 100 LEU A N 1
ATOM 796 C CA . LEU A 1 100 ? 22.435 1.667 -11.717 1.00 61.38 100 LEU A CA 1
ATOM 797 C C . LEU A 1 100 ? 22.039 2.272 -10.359 1.00 61.38 100 LEU A C 1
ATOM 799 O O . LEU A 1 100 ? 21.909 3.490 -10.261 1.00 61.38 100 LEU A O 1
ATOM 803 N N . ARG A 1 101 ? 21.848 1.440 -9.316 1.00 55.25 101 ARG A N 1
ATOM 804 C CA . ARG A 1 101 ? 21.227 1.836 -8.038 1.00 55.25 101 ARG A CA 1
ATOM 805 C C . ARG A 1 101 ? 19.935 2.622 -8.265 1.00 55.25 101 ARG A C 1
ATOM 807 O O . ARG A 1 101 ? 19.586 3.503 -7.483 1.00 55.25 101 ARG A O 1
ATOM 814 N N . ILE A 1 102 ? 19.249 2.313 -9.365 1.00 54.59 102 ILE A N 1
ATOM 815 C CA . ILE A 1 102 ? 17.916 2.821 -9.634 1.00 54.59 102 ILE A CA 1
ATOM 816 C C . ILE A 1 102 ? 17.031 1.960 -8.767 1.00 54.59 102 ILE A C 1
ATOM 818 O O . ILE A 1 102 ? 16.605 0.873 -9.150 1.00 54.59 102 ILE A O 1
ATOM 822 N N . GLU A 1 103 ? 16.848 2.409 -7.538 1.00 42.12 103 GLU A N 1
ATOM 823 C CA . GLU A 1 103 ? 15.809 1.896 -6.673 1.00 42.12 103 GLU A CA 1
ATOM 824 C C . GLU A 1 103 ? 14.465 2.164 -7.368 1.00 42.12 103 GLU A C 1
ATOM 826 O O . GLU A 1 103 ? 13.840 3.200 -7.167 1.00 42.12 103 GLU A O 1
ATOM 831 N N . GLN A 1 104 ? 13.982 1.221 -8.184 1.00 43.53 104 GLN A N 1
ATOM 832 C CA . GLN A 1 104 ? 12.571 0.896 -8.031 1.00 43.53 104 GLN A CA 1
ATOM 833 C C . GLN A 1 104 ? 12.490 0.148 -6.706 1.00 43.53 104 GLN A C 1
ATOM 835 O O . GLN A 1 104 ? 13.101 -0.920 -6.587 1.00 43.53 104 GLN A O 1
ATOM 840 N N . PRO A 1 105 ? 11.862 0.724 -5.674 1.00 44.44 105 PRO A N 1
ATOM 841 C CA . PRO A 1 105 ? 12.208 0.320 -4.331 1.00 44.44 105 PRO A CA 1
ATOM 842 C C . PRO A 1 105 ? 11.610 -1.066 -4.092 1.00 44.44 105 PRO A C 1
ATOM 844 O O . PRO A 1 105 ? 10.397 -1.253 -4.174 1.00 44.44 105 PRO A O 1
ATOM 847 N N . SER A 1 106 ? 12.439 -2.055 -3.761 1.00 43.31 106 SER A N 1
ATOM 848 C CA . SER A 1 106 ? 11.932 -3.241 -3.062 1.00 43.31 106 SER A CA 1
ATOM 849 C C . SER A 1 106 ? 11.110 -2.797 -1.845 1.00 43.31 106 SER A C 1
ATOM 851 O O . SER A 1 106 ? 10.043 -3.339 -1.582 1.00 43.31 106 SER A O 1
ATOM 853 N N . GLU A 1 107 ? 11.517 -1.683 -1.228 1.00 50.50 107 GLU A N 1
ATOM 854 C CA . GLU A 1 107 ? 10.766 -0.955 -0.210 1.00 50.50 107 GLU A CA 1
ATOM 855 C C . GLU A 1 107 ? 9.391 -0.435 -0.675 1.00 50.50 107 GLU A C 1
ATOM 857 O O . GLU A 1 107 ? 8.513 -0.328 0.161 1.00 50.50 107 GLU A O 1
ATOM 862 N N . SER A 1 108 ? 9.130 -0.144 -1.958 1.00 53.75 108 SER A N 1
ATOM 863 C CA . SER A 1 108 ? 7.858 0.432 -2.438 1.00 53.75 108 SER A CA 1
ATOM 864 C C . SER A 1 108 ? 6.840 -0.641 -2.761 1.00 53.75 108 SER A C 1
ATOM 866 O O . SER A 1 108 ? 5.656 -0.437 -2.517 1.00 53.75 108 SER A O 1
ATOM 868 N N . ILE A 1 109 ? 7.289 -1.790 -3.275 1.00 58.38 109 ILE A N 1
ATOM 869 C CA . ILE A 1 109 ? 6.445 -2.974 -3.434 1.00 58.38 109 ILE A CA 1
ATOM 870 C C . ILE A 1 109 ? 6.079 -3.505 -2.048 1.00 58.38 109 ILE A C 1
ATOM 872 O O . ILE A 1 109 ? 4.920 -3.849 -1.813 1.00 58.38 109 ILE A O 1
ATOM 876 N N . ASP A 1 110 ? 7.034 -3.526 -1.118 1.00 71.88 110 ASP A N 1
ATOM 877 C CA . ASP A 1 110 ? 6.779 -3.931 0.263 1.00 71.88 110 ASP A CA 1
ATOM 878 C C . ASP A 1 110 ? 5.913 -2.899 1.006 1.00 71.88 110 ASP A C 1
ATOM 880 O O . ASP A 1 110 ? 4.971 -3.286 1.696 1.00 71.88 110 ASP A O 1
ATOM 884 N N . LEU A 1 111 ? 6.111 -1.598 0.770 1.00 79.06 111 LEU A N 1
ATOM 885 C CA . LEU A 1 111 ? 5.253 -0.522 1.277 1.00 79.06 111 LEU A CA 1
ATOM 886 C C . LEU A 1 111 ? 3.839 -0.585 0.684 1.00 79.06 111 LEU A C 1
ATOM 888 O O . LEU A 1 111 ? 2.863 -0.431 1.413 1.00 79.06 111 LEU A O 1
ATOM 892 N N . ALA A 1 112 ? 3.695 -0.850 -0.616 1.00 81.88 112 ALA A N 1
ATOM 893 C CA . ALA A 1 112 ? 2.394 -1.006 -1.261 1.00 81.88 112 ALA A CA 1
ATOM 894 C C . ALA A 1 112 ? 1.642 -2.211 -0.683 1.00 81.88 112 ALA A C 1
ATOM 896 O O . ALA A 1 112 ? 0.484 -2.080 -0.294 1.00 81.88 112 ALA A O 1
ATOM 897 N N . LYS A 1 113 ? 2.305 -3.368 -0.542 1.00 83.81 113 LYS A N 1
ATOM 898 C CA . LYS A 1 113 ? 1.725 -4.555 0.111 1.00 83.81 113 LYS A CA 1
ATOM 899 C C . LYS A 1 113 ? 1.340 -4.280 1.562 1.00 83.81 113 LYS A C 1
ATOM 901 O O . LYS A 1 113 ? 0.281 -4.730 2.006 1.00 83.81 113 LYS A O 1
ATOM 906 N N . LEU A 1 114 ? 2.177 -3.548 2.294 1.00 87.12 114 LEU A N 1
ATOM 907 C CA . LEU A 1 114 ? 1.917 -3.162 3.676 1.00 87.12 114 LEU A CA 1
ATOM 908 C C . LEU A 1 114 ? 0.673 -2.274 3.776 1.00 87.12 114 LEU A C 1
ATOM 910 O O . LEU A 1 114 ? -0.206 -2.546 4.591 1.00 87.12 114 LEU A O 1
ATOM 914 N N . VAL A 1 115 ? 0.552 -1.260 2.919 1.00 89.00 115 VAL A N 1
ATOM 915 C CA . VAL A 1 115 ? -0.586 -0.332 2.936 1.00 89.00 115 VAL A CA 1
ATOM 916 C C . VAL A 1 115 ? -1.878 -0.994 2.443 1.00 89.00 115 VAL A C 1
ATOM 918 O O . VAL A 1 115 ? -2.926 -0.777 3.047 1.00 89.00 115 VAL A O 1
ATOM 921 N N . VAL A 1 116 ? -1.817 -1.886 1.450 1.00 90.50 116 VAL A N 1
ATOM 922 C CA . VAL A 1 116 ? -2.957 -2.743 1.058 1.00 90.50 116 VAL A CA 1
ATOM 923 C C . VAL A 1 116 ? -3.414 -3.623 2.225 1.00 90.50 116 VAL A C 1
ATOM 925 O O . VAL A 1 116 ? -4.612 -3.769 2.485 1.00 90.50 116 VAL A O 1
ATOM 928 N N . SER A 1 117 ? -2.461 -4.215 2.950 1.00 89.12 117 SER A N 1
ATOM 929 C CA . SER A 1 117 ? -2.763 -5.040 4.124 1.00 89.12 117 SER A CA 1
ATOM 930 C C . SER A 1 117 ? -3.416 -4.206 5.224 1.00 89.12 117 SER A C 1
ATOM 932 O O . SER A 1 117 ? -4.391 -4.648 5.830 1.00 89.12 117 SER A O 1
ATOM 934 N N . LEU A 1 118 ? -2.939 -2.978 5.433 1.00 91.69 118 LEU A N 1
ATOM 935 C CA . LEU A 1 118 ? -3.506 -2.037 6.391 1.00 91.69 118 LEU A CA 1
ATOM 936 C C . LEU A 1 118 ? -4.943 -1.627 6.021 1.00 91.69 118 LEU A C 1
ATOM 938 O O . LEU A 1 118 ? -5.812 -1.632 6.888 1.00 91.69 118 LEU A O 1
ATOM 942 N N . GLU A 1 119 ? -5.217 -1.333 4.748 1.00 90.38 119 GLU A N 1
ATOM 943 C CA . GLU A 1 119 ? -6.570 -1.043 4.242 1.00 90.38 119 GLU A CA 1
ATOM 944 C C . GLU A 1 119 ? -7.514 -2.249 4.406 1.00 90.38 119 GLU A C 1
ATOM 946 O O . GLU A 1 119 ? -8.683 -2.123 4.784 1.00 90.38 119 GLU A O 1
ATOM 951 N N . THR A 1 120 ? -6.999 -3.458 4.187 1.00 88.81 120 THR A N 1
ATOM 952 C CA . THR A 1 120 ? -7.770 -4.686 4.413 1.00 88.81 120 THR A CA 1
ATOM 953 C C . THR A 1 120 ? -8.109 -4.852 5.899 1.00 88.81 120 THR A C 1
ATOM 955 O O . THR A 1 120 ? -9.249 -5.161 6.251 1.00 88.81 120 THR A O 1
ATOM 958 N N . GLN A 1 121 ? -7.142 -4.608 6.790 1.00 91.12 121 GLN A N 1
ATOM 959 C CA . GLN A 1 121 ? -7.353 -4.683 8.238 1.00 91.12 121 GLN A CA 1
ATOM 960 C C . GLN A 1 121 ? -8.275 -3.571 8.760 1.00 91.12 121 GLN A C 1
ATOM 962 O O . GLN A 1 121 ? -9.073 -3.832 9.658 1.00 91.12 121 GLN A O 1
ATOM 967 N N . SER A 1 122 ? -8.232 -2.359 8.193 1.00 91.06 122 SER A N 1
ATOM 968 C CA . SER A 1 122 ? -9.159 -1.276 8.557 1.00 91.06 122 SER A CA 1
ATOM 969 C C . SER A 1 122 ? -10.604 -1.621 8.175 1.00 91.06 122 SER A C 1
ATOM 971 O O . SER A 1 122 ? -11.525 -1.422 8.969 1.00 91.06 122 SER A O 1
ATOM 973 N N . THR A 1 123 ? -10.794 -2.257 7.017 1.00 89.19 123 THR A N 1
ATOM 974 C CA . THR A 1 123 ? -12.098 -2.776 6.582 1.00 89.19 123 THR A CA 1
ATOM 975 C C . THR A 1 123 ? -12.599 -3.872 7.524 1.00 89.19 123 THR A C 1
ATOM 977 O O . THR A 1 123 ? -13.746 -3.834 7.973 1.00 89.19 123 THR A O 1
ATOM 980 N N . GLN A 1 124 ? -11.734 -4.827 7.882 1.00 89.69 124 GLN A N 1
ATOM 981 C CA . GLN A 1 124 ? -12.065 -5.884 8.841 1.00 89.69 124 GLN A CA 1
ATOM 982 C C . GLN A 1 124 ? -12.450 -5.305 10.211 1.00 89.69 124 GLN A C 1
ATOM 984 O O . GLN A 1 124 ? -13.450 -5.723 10.799 1.00 89.69 124 GLN A O 1
ATOM 989 N N . LEU A 1 125 ? -11.701 -4.311 10.696 1.00 92.50 125 LEU A N 1
ATOM 990 C CA . LEU A 1 125 ? -12.010 -3.598 11.931 1.00 92.50 125 LEU A CA 1
ATOM 991 C C . LEU A 1 125 ? -13.396 -2.951 11.877 1.00 92.50 125 LEU A C 1
ATOM 993 O O . LEU A 1 125 ? -14.141 -3.059 12.848 1.00 92.50 125 LEU A O 1
ATOM 997 N N . SER A 1 126 ? -13.758 -2.318 10.756 1.00 92.31 126 SER A N 1
ATOM 998 C CA . SER A 1 126 ? -15.080 -1.707 10.578 1.00 92.31 126 SER A CA 1
ATOM 999 C C . SER A 1 126 ? -16.204 -2.728 10.725 1.00 92.31 126 SER A C 1
ATOM 1001 O O . SER A 1 126 ? -17.160 -2.476 11.453 1.00 92.31 126 SER A O 1
ATOM 1003 N N . VAL A 1 127 ? -16.068 -3.907 10.111 1.00 91.75 127 VAL A N 1
ATOM 1004 C CA . VAL A 1 127 ? -17.078 -4.976 10.197 1.00 91.75 127 VAL A CA 1
ATOM 1005 C C . VAL A 1 127 ? -17.250 -5.472 11.636 1.00 91.75 127 VAL A C 1
ATOM 1007 O O . VAL A 1 127 ? -18.376 -5.625 12.108 1.00 91.75 127 VAL A O 1
ATOM 1010 N N . ILE A 1 128 ? -16.147 -5.706 12.355 1.00 91.19 128 ILE A N 1
ATOM 1011 C CA . ILE A 1 128 ? -16.198 -6.171 13.751 1.00 91.19 128 ILE A CA 1
ATOM 1012 C C . ILE A 1 128 ? -16.784 -5.073 14.652 1.00 91.19 128 ILE A C 1
ATOM 1014 O O . ILE A 1 128 ? -17.640 -5.339 15.499 1.00 91.19 128 ILE A O 1
ATOM 1018 N N . ALA A 1 129 ? -16.362 -3.823 14.454 1.00 91.50 129 ALA A N 1
ATOM 1019 C CA . ALA A 1 129 ? -16.844 -2.693 15.233 1.00 91.50 129 ALA A CA 1
ATOM 1020 C C . ALA A 1 129 ? -18.331 -2.412 14.990 1.00 91.50 129 ALA A C 1
ATOM 1022 O O . ALA A 1 129 ? -19.033 -2.077 15.934 1.00 91.50 129 ALA A O 1
ATOM 1023 N N . GLU A 1 130 ? -18.850 -2.579 13.773 1.00 92.38 130 GLU A N 1
ATOM 1024 C CA . GLU A 1 130 ? -20.284 -2.433 13.497 1.00 92.38 130 GLU A CA 1
ATOM 1025 C C . GLU A 1 130 ? -21.139 -3.410 14.310 1.00 92.38 130 GLU A C 1
ATOM 1027 O O . GLU A 1 130 ? -22.174 -3.015 14.851 1.00 92.38 130 GLU A O 1
ATOM 1032 N N . GLN A 1 131 ? -20.686 -4.660 14.445 1.00 90.12 131 GLN A N 1
ATOM 1033 C CA . GLN A 1 131 ? -21.382 -5.676 15.239 1.00 90.12 131 GLN A CA 1
ATOM 1034 C C . GLN A 1 131 ? -21.421 -5.304 16.722 1.00 90.12 131 GLN A C 1
ATOM 1036 O O . GLN A 1 131 ? -22.477 -5.391 17.347 1.00 90.12 131 GLN A O 1
ATOM 1041 N N . TRP A 1 132 ? -20.297 -4.837 17.268 1.00 92.38 132 TRP A N 1
ATOM 1042 C CA . TRP A 1 132 ? -20.221 -4.366 18.651 1.00 92.38 132 TRP A CA 1
ATOM 1043 C C . TRP A 1 132 ? -21.058 -3.097 18.876 1.00 92.38 132 TRP A C 1
ATOM 1045 O O . TRP A 1 132 ? -21.879 -3.026 19.788 1.00 92.38 132 TRP A O 1
ATOM 1055 N N . LEU A 1 133 ? -20.907 -2.088 18.018 1.00 92.38 133 LEU A N 1
ATOM 1056 C CA . LEU A 1 133 ? -21.555 -0.792 18.201 1.00 92.38 133 LEU A CA 1
ATOM 1057 C C . LEU A 1 133 ? -23.081 -0.858 18.052 1.00 92.38 133 LEU A C 1
ATOM 1059 O O . LEU A 1 133 ? -23.767 0.072 18.484 1.00 92.38 133 LEU A O 1
ATOM 1063 N N . ALA A 1 134 ? -23.631 -1.940 17.490 1.00 90.38 134 ALA A N 1
ATOM 1064 C CA . ALA A 1 134 ? -25.069 -2.183 17.409 1.00 90.38 134 ALA A CA 1
ATOM 1065 C C . ALA A 1 134 ? -25.761 -2.201 18.786 1.00 90.38 134 ALA A C 1
ATOM 1067 O O . ALA A 1 134 ? -26.936 -1.831 18.873 1.00 90.38 134 ALA A O 1
ATOM 1068 N N . THR A 1 135 ? -25.041 -2.563 19.853 1.00 87.25 135 THR A N 1
ATOM 1069 C CA . THR A 1 135 ? -25.556 -2.574 21.234 1.00 87.25 135 THR A CA 1
ATOM 1070 C C . THR A 1 135 ? -25.221 -1.309 22.025 1.00 87.25 135 THR A C 1
ATOM 1072 O O . THR A 1 135 ? -25.751 -1.110 23.113 1.00 87.25 135 THR A O 1
ATOM 1075 N N . GLU A 1 136 ? -24.366 -0.442 21.481 1.00 92.12 136 GLU A N 1
ATOM 1076 C CA . GLU A 1 136 ? -23.890 0.774 22.142 1.00 92.12 136 GLU A CA 1
ATOM 1077 C C . GLU A 1 136 ? -24.819 1.976 21.933 1.00 92.12 136 GLU A C 1
ATOM 1079 O O . GLU A 1 136 ? -25.648 2.010 21.012 1.00 92.12 136 GLU A O 1
ATOM 1084 N N . SER A 1 137 ? -24.631 3.004 22.771 1.00 91.44 137 SER A N 1
ATOM 1085 C CA . SER A 1 137 ? -25.376 4.265 22.677 1.00 91.44 137 SER A CA 1
ATOM 1086 C C . SER A 1 137 ? -25.210 4.942 21.300 1.00 91.44 137 SER A C 1
ATOM 1088 O O . SER A 1 137 ? -24.118 4.898 20.725 1.00 91.44 137 SER A O 1
ATOM 1090 N N . PRO A 1 138 ? -26.249 5.618 20.762 1.00 92.38 138 PRO A N 1
ATOM 1091 C CA . PRO A 1 138 ? -26.189 6.220 19.425 1.00 92.38 138 PRO A CA 1
ATOM 1092 C C . PRO A 1 138 ? -25.060 7.242 19.243 1.00 92.38 138 PRO A C 1
ATOM 1094 O O . PRO A 1 138 ? -24.413 7.267 18.197 1.00 92.38 138 PRO A O 1
ATOM 1097 N N . SER A 1 139 ? -24.788 8.059 20.265 1.00 91.81 139 SER A N 1
ATOM 1098 C CA . SER A 1 139 ? -23.728 9.073 20.229 1.00 91.81 139 SER A CA 1
ATOM 1099 C C . SER A 1 139 ? -22.333 8.446 20.196 1.00 91.81 139 SER A C 1
ATOM 1101 O O . SER A 1 139 ? -21.488 8.861 19.400 1.00 91.81 139 SER A O 1
ATOM 1103 N N . PHE A 1 140 ? -22.095 7.417 21.014 1.00 91.25 140 PHE A N 1
ATOM 1104 C CA . PHE A 1 140 ? -20.830 6.686 21.012 1.00 91.25 140 PHE A CA 1
ATOM 1105 C C . PHE A 1 140 ? -20.637 5.910 19.707 1.00 91.25 140 PHE A C 1
ATOM 1107 O O . PHE A 1 140 ? -19.581 6.016 19.088 1.00 91.25 140 PHE A O 1
ATOM 1114 N N . ARG A 1 141 ? -21.680 5.217 19.233 1.00 93.44 141 ARG A N 1
ATOM 1115 C CA . ARG A 1 141 ? -21.700 4.532 17.934 1.00 93.44 141 ARG A CA 1
ATOM 1116 C C . ARG A 1 141 ? -21.281 5.460 16.806 1.00 93.44 141 ARG A C 1
ATOM 1118 O O . ARG A 1 141 ? -20.341 5.145 16.085 1.00 93.44 141 ARG A O 1
ATOM 1125 N N . GLN A 1 142 ? -21.943 6.608 16.676 1.00 93.38 142 GLN A N 1
ATOM 1126 C CA . GLN A 1 142 ? -21.667 7.541 15.589 1.00 93.38 142 GLN A CA 1
ATOM 1127 C C . GLN A 1 142 ? -20.244 8.108 15.674 1.00 93.38 142 GLN A C 1
ATOM 1129 O O . GLN A 1 142 ? -19.537 8.153 14.670 1.00 93.38 142 GLN A O 1
ATOM 1134 N N . SER A 1 143 ? -19.794 8.482 16.875 1.00 93.12 143 SER A N 1
ATOM 1135 C CA . SER A 1 143 ? -18.431 8.976 17.094 1.00 93.12 143 SER A CA 1
ATOM 1136 C C . SER A 1 143 ? -17.365 7.932 16.742 1.00 93.12 143 SER A C 1
ATOM 1138 O O . SER A 1 143 ? -16.364 8.263 16.107 1.00 93.12 143 SER A O 1
ATOM 1140 N N . THR A 1 144 ? -17.556 6.673 17.138 1.00 92.75 144 THR A N 1
ATOM 1141 C CA . THR A 1 144 ? -16.607 5.585 16.859 1.00 92.75 144 THR A CA 1
ATOM 1142 C C . THR A 1 144 ? -16.610 5.198 15.383 1.00 92.75 144 THR A C 1
ATOM 1144 O O . THR A 1 144 ? -15.540 5.075 14.793 1.00 92.75 144 THR A O 1
ATOM 1147 N N . GLN A 1 145 ? -17.786 5.097 14.753 1.00 94.00 145 GLN A N 1
ATOM 1148 C CA . GLN A 1 145 ? -17.900 4.835 13.314 1.00 94.00 145 GLN A CA 1
ATOM 1149 C C . GLN A 1 145 ? -17.234 5.924 12.474 1.00 94.00 145 GLN A C 1
ATOM 1151 O O . GLN A 1 145 ? -16.582 5.606 11.484 1.00 94.00 145 GLN A O 1
ATOM 1156 N N . ASN A 1 146 ? -17.363 7.195 12.865 1.00 93.88 146 ASN A N 1
ATOM 1157 C CA . ASN A 1 146 ? -16.686 8.285 12.168 1.00 93.88 146 ASN A CA 1
ATOM 1158 C C . ASN A 1 146 ? -15.163 8.136 12.253 1.00 93.88 146 ASN A C 1
ATOM 1160 O O . ASN A 1 146 ? -14.514 8.137 11.217 1.00 93.88 146 ASN A O 1
ATOM 1164 N N . SER A 1 147 ? -14.600 7.877 13.438 1.00 94.19 147 SER A N 1
ATOM 1165 C CA . SER A 1 147 ? -13.147 7.681 13.568 1.00 94.19 147 SER A CA 1
ATOM 1166 C C . SER A 1 147 ? -12.622 6.470 12.792 1.00 94.19 147 SER A C 1
ATOM 1168 O O . SER A 1 147 ? -11.557 6.552 12.188 1.00 94.19 147 SER A O 1
ATOM 1170 N N . ILE A 1 148 ? -13.359 5.354 12.774 1.00 93.88 148 ILE A N 1
ATOM 1171 C CA . ILE A 1 148 ? -12.975 4.170 11.987 1.00 93.88 148 ILE A CA 1
ATOM 1172 C C . ILE A 1 148 ? -13.033 4.473 10.486 1.00 93.88 148 ILE A C 1
ATOM 1174 O O . ILE A 1 148 ? -12.149 4.054 9.735 1.00 93.88 148 ILE A O 1
ATOM 1178 N N . ARG A 1 149 ? -14.046 5.228 10.044 1.00 93.19 149 ARG A N 1
ATOM 1179 C CA . ARG A 1 149 ? -14.167 5.667 8.652 1.00 93.19 149 ARG A CA 1
ATOM 1180 C C . ARG A 1 149 ? -13.022 6.597 8.260 1.00 93.19 149 ARG A C 1
ATOM 1182 O O . ARG A 1 149 ? -12.433 6.390 7.208 1.00 93.19 149 ARG A O 1
ATOM 1189 N N . ASP A 1 150 ? -12.675 7.561 9.106 1.00 93.38 150 ASP A N 1
ATOM 1190 C CA . ASP A 1 150 ? -11.576 8.499 8.857 1.00 93.38 150 ASP A CA 1
ATOM 1191 C C . ASP A 1 150 ? -10.227 7.770 8.754 1.00 93.38 150 ASP A C 1
ATOM 1193 O O . ASP A 1 150 ? -9.449 8.024 7.832 1.00 93.38 150 ASP A O 1
ATOM 1197 N N . PHE A 1 151 ? -9.982 6.794 9.636 1.00 94.38 151 PHE A N 1
ATOM 1198 C CA . PHE A 1 151 ? -8.807 5.922 9.559 1.00 94.38 151 PHE A CA 1
ATOM 1199 C C . PHE A 1 151 ? -8.779 5.113 8.250 1.00 94.38 151 PHE A C 1
ATOM 1201 O O . PHE A 1 151 ? -7.764 5.080 7.555 1.00 94.38 151 PHE A O 1
ATOM 1208 N N . SER A 1 152 ? -9.907 4.506 7.872 1.00 93.31 152 SER A N 1
ATOM 1209 C CA . SER A 1 152 ? -10.012 3.693 6.651 1.00 93.31 152 SER A CA 1
ATOM 1210 C C . SER A 1 152 ? -9.829 4.528 5.381 1.00 93.31 152 SER A C 1
ATOM 1212 O O . SER A 1 152 ? -9.108 4.118 4.473 1.00 93.31 152 SER A O 1
ATOM 1214 N N . ASN A 1 153 ? -10.417 5.726 5.340 1.00 92.62 153 ASN A N 1
ATOM 1215 C CA . ASN A 1 153 ? -10.258 6.669 4.235 1.00 92.62 153 ASN A CA 1
ATOM 1216 C C . ASN A 1 153 ? -8.801 7.120 4.099 1.00 92.62 153 ASN A C 1
ATOM 1218 O O . ASN A 1 153 ? -8.266 7.118 2.995 1.00 92.62 153 ASN A O 1
ATOM 1222 N N . THR A 1 154 ? -8.136 7.439 5.212 1.00 92.69 154 THR A N 1
ATOM 1223 C CA . THR A 1 154 ? -6.716 7.818 5.203 1.00 92.69 154 THR A CA 1
ATOM 1224 C C . THR A 1 154 ? -5.831 6.669 4.700 1.00 92.69 154 THR A C 1
ATOM 1226 O O . THR A 1 154 ? -4.921 6.903 3.904 1.00 92.69 154 THR A O 1
ATOM 1229 N N . ALA A 1 155 ? -6.113 5.420 5.097 1.00 92.56 155 ALA A N 1
ATOM 1230 C CA . ALA A 1 155 ? -5.392 4.242 4.601 1.00 92.56 155 ALA A CA 1
ATOM 1231 C C . ALA A 1 155 ? -5.571 4.062 3.083 1.00 92.56 155 ALA A C 1
ATOM 1233 O O . ALA A 1 155 ? -4.598 3.842 2.362 1.00 92.56 155 ALA A O 1
ATOM 1234 N N . HIS A 1 156 ? -6.802 4.225 2.594 1.00 91.25 156 HIS A N 1
ATOM 1235 C CA . HIS A 1 156 ? -7.124 4.160 1.170 1.00 91.25 156 HIS A CA 1
ATOM 1236 C C . HIS A 1 156 ? -6.457 5.288 0.363 1.00 91.25 156 HIS A C 1
ATOM 1238 O O . HIS A 1 156 ? -5.914 5.062 -0.719 1.00 91.25 156 HIS A O 1
ATOM 1244 N N . GLU A 1 157 ? -6.450 6.517 0.883 1.00 90.81 157 GLU A N 1
ATOM 1245 C CA . GLU A 1 157 ? -5.746 7.641 0.259 1.00 90.81 157 GLU A CA 1
ATOM 1246 C C . GLU A 1 157 ? -4.241 7.383 0.164 1.00 90.81 157 GLU A C 1
ATOM 1248 O O . GLU A 1 157 ? -3.649 7.600 -0.896 1.00 90.81 157 GLU A O 1
ATOM 1253 N N . LEU A 1 158 ? -3.627 6.874 1.237 1.00 90.31 158 LEU A N 1
ATOM 1254 C CA . LEU A 1 158 ? -2.213 6.506 1.243 1.00 90.31 158 LEU A CA 1
ATOM 1255 C C . LEU A 1 158 ? -1.917 5.416 0.204 1.00 90.31 158 LEU A C 1
ATOM 1257 O O . LEU A 1 158 ? -0.947 5.541 -0.545 1.00 90.31 158 LEU A O 1
ATOM 1261 N N . HIS A 1 159 ? -2.773 4.395 0.103 1.00 89.00 159 HIS A N 1
ATOM 1262 C CA . HIS A 1 159 ? -2.658 3.355 -0.918 1.00 89.00 159 HIS A CA 1
ATOM 1263 C C . HIS A 1 159 ? -2.660 3.964 -2.325 1.00 89.00 159 HIS A C 1
ATOM 1265 O O . HIS A 1 159 ? -1.753 3.707 -3.118 1.00 89.00 159 HIS A O 1
ATOM 1271 N N . ARG A 1 160 ? -3.625 4.841 -2.625 1.00 87.12 160 ARG A N 1
ATOM 1272 C CA . ARG A 1 160 ? -3.708 5.521 -3.927 1.00 87.12 160 ARG A CA 1
ATOM 1273 C C . ARG A 1 160 ? -2.471 6.361 -4.227 1.00 87.12 160 ARG A C 1
ATOM 1275 O O . ARG A 1 160 ? -1.990 6.325 -5.355 1.00 87.12 160 ARG A O 1
ATOM 1282 N N . ILE A 1 161 ? -1.943 7.082 -3.239 1.00 84.81 161 ILE A N 1
ATOM 1283 C CA . ILE A 1 161 ? -0.726 7.890 -3.393 1.00 84.81 161 ILE A CA 1
ATOM 1284 C C . ILE A 1 161 ? 0.473 7.007 -3.740 1.00 84.81 161 ILE A C 1
ATOM 1286 O O . ILE A 1 161 ? 1.240 7.361 -4.627 1.00 84.81 161 ILE A O 1
ATOM 1290 N N . ILE A 1 162 ? 0.617 5.851 -3.089 1.00 82.69 162 ILE A N 1
ATOM 1291 C CA . ILE A 1 162 ? 1.712 4.909 -3.363 1.00 82.69 162 ILE A CA 1
ATOM 1292 C C . ILE A 1 162 ? 1.589 4.290 -4.764 1.00 82.69 162 ILE A C 1
ATOM 1294 O O . ILE A 1 162 ? 2.603 4.057 -5.423 1.00 82.69 162 ILE A O 1
ATOM 1298 N N . LEU A 1 163 ? 0.366 4.051 -5.248 1.00 79.94 163 LEU A N 1
ATOM 1299 C CA . LEU A 1 163 ? 0.135 3.549 -6.607 1.00 79.94 163 LEU A CA 1
ATOM 1300 C C . LEU A 1 163 ? 0.400 4.602 -7.695 1.00 79.94 163 LEU A C 1
ATOM 1302 O O . LEU A 1 163 ? 0.771 4.247 -8.814 1.00 79.94 163 LEU A O 1
ATOM 1306 N N . MET A 1 164 ? 0.211 5.889 -7.391 1.00 73.19 164 MET A N 1
ATOM 1307 C CA . MET A 1 164 ? 0.472 6.997 -8.314 1.00 73.19 164 MET A CA 1
ATOM 1308 C C . MET A 1 164 ? 1.975 7.307 -8.349 1.00 73.19 164 MET A C 1
ATOM 1310 O O . MET A 1 164 ? 2.469 8.179 -7.640 1.00 73.19 164 MET A O 1
ATOM 1314 N N . GLN A 1 165 ? 2.714 6.557 -9.167 1.00 64.06 165 GLN A N 1
ATOM 1315 C CA . GLN A 1 165 ? 4.154 6.743 -9.352 1.00 64.06 165 GLN A CA 1
ATOM 1316 C C . GLN A 1 165 ? 4.465 7.907 -10.319 1.00 64.06 165 GLN A C 1
ATOM 1318 O O . GLN A 1 165 ? 3.808 8.010 -11.359 1.00 64.06 165 GLN A O 1
ATOM 1323 N N . PRO A 1 166 ? 5.481 8.749 -10.033 1.00 61.19 166 PRO A N 1
ATOM 1324 C CA . PRO A 1 166 ? 6.292 8.763 -8.813 1.00 61.19 166 PRO A CA 1
ATOM 1325 C C . PRO A 1 166 ? 5.553 9.427 -7.636 1.00 61.19 166 PRO A C 1
ATOM 1327 O O . PRO A 1 166 ? 5.076 10.559 -7.737 1.00 61.19 166 PRO A O 1
ATOM 1330 N N . ALA A 1 167 ? 5.499 8.740 -6.492 1.00 66.44 167 ALA A N 1
ATOM 1331 C CA . ALA A 1 167 ? 4.870 9.269 -5.286 1.00 66.44 167 ALA A CA 1
ATOM 1332 C C . ALA A 1 167 ? 5.804 10.260 -4.570 1.00 66.44 167 ALA A C 1
ATOM 1334 O O . ALA A 1 167 ? 6.980 9.979 -4.338 1.00 66.44 167 ALA A O 1
ATOM 1335 N N . SER A 1 168 ? 5.284 11.421 -4.163 1.00 78.12 168 SER A N 1
ATOM 1336 C CA . SER A 1 168 ? 6.057 12.380 -3.363 1.00 78.12 168 SER A CA 1
ATOM 1337 C C . SER A 1 168 ? 6.339 11.816 -1.967 1.00 78.12 168 SER A C 1
ATOM 1339 O O . SER A 1 168 ? 5.415 11.590 -1.184 1.00 78.12 168 SER A O 1
ATOM 1341 N N . SER A 1 169 ? 7.616 11.655 -1.609 1.00 75.44 169 SER A N 1
ATOM 1342 C CA . SER A 1 169 ? 8.032 11.162 -0.285 1.00 75.44 169 SER A CA 1
ATOM 1343 C C . SER A 1 169 ?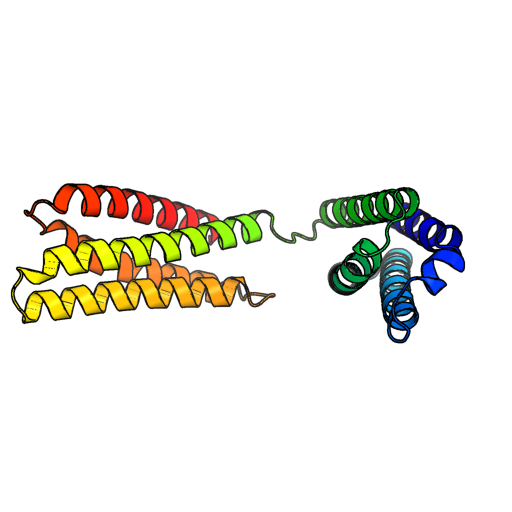 7.547 12.054 0.865 1.00 75.44 169 SER A C 1
ATOM 1345 O O . SER A 1 169 ? 7.231 11.569 1.951 1.00 75.44 169 SER A O 1
ATOM 1347 N N . ALA A 1 170 ? 7.426 13.365 0.635 1.00 77.19 170 ALA A N 1
ATOM 1348 C CA . ALA A 1 170 ? 6.840 14.294 1.599 1.00 77.19 170 ALA A CA 1
ATOM 1349 C C . ALA A 1 170 ? 5.343 14.019 1.819 1.00 77.19 170 ALA A C 1
ATOM 1351 O O . ALA A 1 170 ? 4.880 14.031 2.958 1.00 77.19 170 ALA A O 1
ATOM 1352 N N . LEU A 1 171 ? 4.609 13.716 0.745 1.00 82.06 171 LEU A N 1
ATOM 1353 C CA . LEU A 1 171 ? 3.183 13.403 0.808 1.00 82.06 171 LEU A CA 1
ATOM 1354 C C . LEU A 1 171 ? 2.927 12.051 1.491 1.00 82.06 171 LEU A C 1
ATOM 1356 O O . LEU A 1 171 ? 2.051 11.961 2.349 1.00 82.06 171 LEU A O 1
ATOM 1360 N N . VAL A 1 172 ? 3.729 11.027 1.175 1.00 84.94 172 VAL A N 1
ATOM 1361 C CA . VAL A 1 172 ? 3.668 9.705 1.826 1.00 84.94 172 VAL A CA 1
ATOM 1362 C C . VAL A 1 172 ? 3.918 9.825 3.333 1.00 84.94 172 VAL A C 1
ATOM 1364 O O . VAL A 1 172 ? 3.169 9.252 4.126 1.00 84.94 172 VAL A O 1
ATOM 1367 N N . ARG A 1 173 ? 4.914 10.618 3.754 1.00 82.75 173 ARG A N 1
ATOM 1368 C CA . ARG A 1 173 ? 5.197 10.870 5.179 1.00 82.75 173 ARG A CA 1
ATOM 1369 C C . ARG A 1 173 ? 4.070 11.612 5.891 1.00 82.75 173 ARG A C 1
ATOM 1371 O O . ARG A 1 173 ? 3.698 11.225 7.000 1.00 82.75 173 ARG A O 1
ATOM 1378 N N . ALA A 1 174 ? 3.522 12.652 5.264 1.00 86.81 174 ALA A N 1
ATOM 1379 C CA . ALA A 1 174 ? 2.404 13.411 5.820 1.00 86.81 174 ALA A CA 1
ATOM 1380 C C . ALA A 1 174 ? 1.186 12.503 6.050 1.00 86.81 174 ALA A C 1
ATOM 1382 O O . ALA A 1 174 ? 0.690 12.408 7.170 1.00 86.81 174 ALA A O 1
ATOM 1383 N N . LYS A 1 175 ? 0.791 11.736 5.028 1.00 89.50 175 LYS A N 1
ATOM 1384 C CA . LYS A 1 175 ? -0.345 10.808 5.110 1.00 89.50 175 LYS A CA 1
ATOM 1385 C C . LYS A 1 175 ? -0.119 9.656 6.079 1.00 89.50 175 LYS A C 1
ATOM 1387 O O . LYS A 1 175 ? -1.038 9.275 6.793 1.00 89.50 175 LYS A O 1
ATOM 1392 N N . SER A 1 176 ? 1.108 9.146 6.172 1.00 88.25 176 SER A N 1
ATOM 1393 C CA . SER A 1 176 ? 1.457 8.156 7.196 1.00 88.25 176 SER A CA 1
ATOM 1394 C C . SER A 1 176 ? 1.286 8.735 8.603 1.00 88.25 176 SER A C 1
ATOM 1396 O O . SER A 1 176 ? 0.766 8.060 9.482 1.00 88.25 176 SER A O 1
ATOM 1398 N N . SER A 1 177 ? 1.646 10.002 8.821 1.00 87.62 177 SER A N 1
ATOM 1399 C CA . SER A 1 177 ? 1.492 10.665 10.124 1.00 87.62 177 SER A CA 1
ATOM 1400 C C . SER A 1 177 ? 0.015 10.874 10.495 1.00 87.62 177 SER A C 1
ATOM 1402 O O . SER A 1 177 ? -0.383 10.529 11.605 1.00 87.62 177 SER A O 1
ATOM 1404 N N . GLU A 1 178 ? -0.817 11.322 9.548 1.00 91.50 178 GLU A N 1
ATOM 1405 C CA . GLU A 1 178 ? -2.282 11.414 9.713 1.00 91.50 178 GLU A CA 1
ATOM 1406 C C . GLU A 1 178 ? -2.909 10.051 10.070 1.00 91.50 178 GLU A C 1
ATOM 1408 O O . GLU A 1 178 ? -3.805 9.939 10.914 1.00 91.50 178 GLU A O 1
ATOM 1413 N N . LEU A 1 179 ? -2.405 8.980 9.457 1.00 91.88 179 LEU A N 1
ATOM 1414 C CA . LEU A 1 179 ? -2.869 7.618 9.700 1.00 91.88 179 LEU A CA 1
ATOM 1415 C C . LEU A 1 179 ? -2.535 7.128 11.117 1.00 91.88 179 LEU A C 1
ATOM 1417 O O . LEU A 1 179 ? -3.347 6.468 11.762 1.00 91.88 179 LEU A O 1
ATOM 1421 N N . PHE A 1 180 ? -1.362 7.498 11.632 1.00 89.12 180 PHE A N 1
ATOM 1422 C CA . PHE A 1 180 ? -0.974 7.238 13.019 1.00 89.12 180 PHE A CA 1
ATOM 1423 C C . PHE A 1 180 ? -1.857 7.978 14.029 1.00 89.12 180 PHE A C 1
ATOM 1425 O O . PHE A 1 180 ? -2.266 7.399 15.037 1.00 89.12 180 PHE A O 1
ATOM 1432 N N . GLU A 1 181 ? -2.155 9.250 13.770 1.00 88.56 181 GLU A N 1
ATOM 1433 C CA . GLU A 1 181 ? -2.996 10.066 14.650 1.00 88.56 181 GLU A CA 1
ATOM 1434 C C . GLU A 1 181 ? -4.441 9.557 14.683 1.00 88.56 181 GLU A C 1
ATOM 1436 O O . GLU A 1 181 ? -5.022 9.389 15.760 1.00 88.56 181 GLU A O 1
ATOM 1441 N N . SER A 1 182 ? -5.008 9.238 13.515 1.00 91.62 182 SER A N 1
ATOM 1442 C CA . SER A 1 182 ? -6.351 8.654 13.418 1.00 91.62 182 SER A CA 1
ATOM 1443 C C . SER A 1 182 ? -6.431 7.271 14.071 1.00 91.62 182 SER A C 1
ATOM 1445 O O . SER A 1 182 ? -7.418 6.978 14.752 1.00 91.62 182 SER A O 1
ATOM 1447 N N . TRP A 1 183 ? -5.376 6.450 13.971 1.00 94.12 183 TRP A N 1
ATOM 1448 C CA . TRP A 1 183 ? -5.313 5.167 14.673 1.00 94.12 183 TRP A CA 1
ATOM 1449 C C . TRP A 1 183 ? -5.402 5.321 16.191 1.00 94.12 183 TRP A C 1
ATOM 1451 O O . TRP A 1 183 ? -6.135 4.571 16.831 1.00 94.12 183 TRP A O 1
ATOM 1461 N N . PHE A 1 184 ? -4.718 6.305 16.780 1.00 89.88 184 PHE A N 1
ATOM 1462 C CA . PHE A 1 184 ? -4.764 6.522 18.229 1.00 89.88 184 PHE A CA 1
ATOM 1463 C C . PHE A 1 184 ? -6.196 6.786 18.724 1.00 89.88 184 PHE A C 1
ATOM 1465 O O . PHE A 1 184 ? -6.629 6.209 19.723 1.00 89.88 184 PHE A O 1
ATOM 1472 N N . GLN A 1 185 ? -6.960 7.587 17.974 1.00 90.50 185 GLN A N 1
ATOM 1473 C CA . GLN A 1 185 ? -8.368 7.882 18.266 1.00 90.50 185 GLN A CA 1
ATOM 1474 C C . GLN A 1 185 ? -9.255 6.635 18.180 1.00 90.50 185 GLN A C 1
ATOM 1476 O O . GLN A 1 185 ? -10.158 6.444 18.998 1.00 90.50 185 GLN A O 1
ATOM 1481 N N . VAL A 1 186 ? -9.012 5.771 17.193 1.00 92.62 186 VAL A N 1
ATOM 1482 C CA . VAL A 1 186 ? -9.740 4.505 17.040 1.00 92.62 186 VAL A CA 1
ATOM 1483 C C . VAL A 1 186 ? -9.381 3.538 18.163 1.00 92.62 186 VAL A C 1
ATOM 1485 O O . VAL A 1 186 ? -10.280 2.997 18.808 1.00 92.62 186 VAL A O 1
ATOM 1488 N N . HIS A 1 187 ? -8.087 3.362 18.433 1.00 91.69 187 HIS A N 1
ATOM 1489 C CA . HIS A 1 187 ? -7.565 2.462 19.455 1.00 91.69 187 HIS A CA 1
ATOM 1490 C C . HIS A 1 18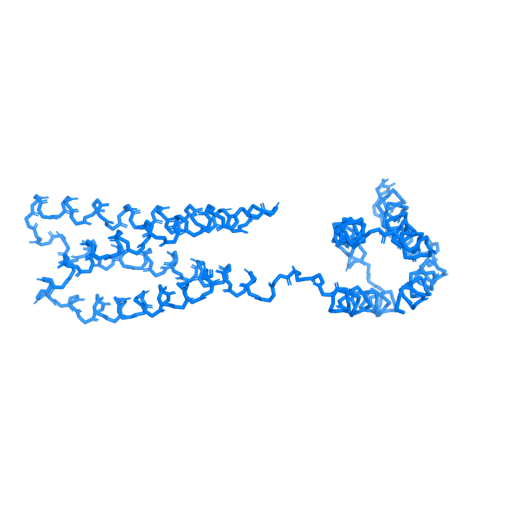7 ? -8.123 2.793 20.847 1.00 91.69 187 HIS A C 1
ATOM 1492 O O . HIS A 1 187 ? -8.580 1.899 21.561 1.00 91.69 187 HIS A O 1
ATOM 1498 N N . GLU A 1 188 ? -8.172 4.079 21.216 1.00 89.88 188 GLU A N 1
ATOM 1499 C CA . GLU A 1 188 ? -8.769 4.511 22.484 1.00 89.88 188 GLU A CA 1
ATOM 1500 C C . GLU A 1 188 ? -10.243 4.086 22.589 1.00 89.88 188 GLU A C 1
ATOM 1502 O O . GLU A 1 188 ? -10.675 3.574 23.623 1.00 89.88 188 GLU A O 1
ATOM 1507 N N . LYS A 1 189 ? -11.024 4.240 21.514 1.00 91.50 189 LYS A N 1
ATOM 1508 C CA . LYS A 1 189 ? -12.455 3.906 21.516 1.00 91.50 189 LYS A CA 1
ATOM 1509 C C . LYS A 1 189 ? -12.697 2.402 21.579 1.00 91.50 189 LYS A C 1
ATOM 1511 O O . LYS A 1 189 ? -13.484 1.963 22.414 1.00 91.50 189 LYS A O 1
ATOM 1516 N N . ILE A 1 190 ? -12.017 1.612 20.745 1.00 91.56 190 ILE A N 1
ATOM 1517 C CA . ILE A 1 190 ? -12.205 0.149 20.702 1.00 91.56 190 ILE A CA 1
ATOM 1518 C C . ILE A 1 190 ? -11.694 -0.546 21.970 1.00 91.56 190 ILE A C 1
ATOM 1520 O O . ILE A 1 190 ? -12.200 -1.608 22.323 1.00 91.56 190 ILE A O 1
ATOM 1524 N N . SER A 1 191 ? -10.753 0.068 22.701 1.00 88.44 191 SER A N 1
ATOM 1525 C CA . SER A 1 191 ? -10.272 -0.455 23.987 1.00 88.44 191 SER A CA 1
ATOM 1526 C C . SER A 1 191 ? -11.360 -0.527 25.067 1.00 88.44 191 SER A C 1
ATOM 1528 O O . SER A 1 191 ? -11.214 -1.274 26.030 1.00 88.44 191 SER A O 1
ATOM 1530 N N . ARG A 1 192 ? -12.467 0.211 24.890 1.00 88.62 192 ARG A N 1
ATOM 1531 C CA . ARG A 1 192 ? -13.628 0.223 25.796 1.00 88.62 192 ARG A CA 1
ATOM 1532 C C . ARG A 1 192 ? -14.607 -0.928 25.547 1.00 88.62 192 ARG A C 1
ATOM 1534 O O . ARG A 1 192 ? -15.606 -1.028 26.252 1.00 88.62 192 ARG A O 1
ATOM 1541 N N . CYS A 1 193 ? -14.366 -1.761 24.534 1.00 88.38 193 CYS A N 1
ATOM 1542 C CA . CYS A 1 193 ? -15.211 -2.911 24.245 1.00 88.38 193 CYS A CA 1
ATOM 1543 C C . CYS A 1 193 ? -15.068 -3.978 25.342 1.00 88.38 193 CYS A C 1
ATOM 1545 O O . CYS A 1 193 ? -13.998 -4.554 25.538 1.00 88.38 193 CYS A O 1
ATOM 1547 N N . GLU A 1 194 ? -16.176 -4.267 26.025 1.00 87.44 194 GLU A N 1
ATOM 1548 C CA . GLU A 1 194 ? -16.286 -5.319 27.048 1.00 87.44 194 GLU A CA 1
ATOM 1549 C C . GLU A 1 194 ? -17.218 -6.465 26.614 1.00 87.44 194 GLU A C 1
ATOM 1551 O O . GLU A 1 194 ? -17.582 -7.331 27.409 1.00 87.44 194 GLU A O 1
ATOM 1556 N N . THR A 1 195 ? -17.622 -6.483 25.341 1.00 88.56 195 THR A N 1
ATOM 1557 C CA . THR A 1 195 ? -18.517 -7.495 24.773 1.00 88.56 195 THR A CA 1
ATOM 1558 C C . THR A 1 195 ? -17.735 -8.675 24.185 1.00 88.56 195 THR A C 1
ATOM 1560 O O . THR A 1 195 ? -16.507 -8.759 24.267 1.00 88.56 195 THR A O 1
ATOM 1563 N N . ARG A 1 196 ? -18.448 -9.626 23.570 1.00 88.31 196 ARG A N 1
ATOM 1564 C CA . ARG A 1 196 ? -17.854 -10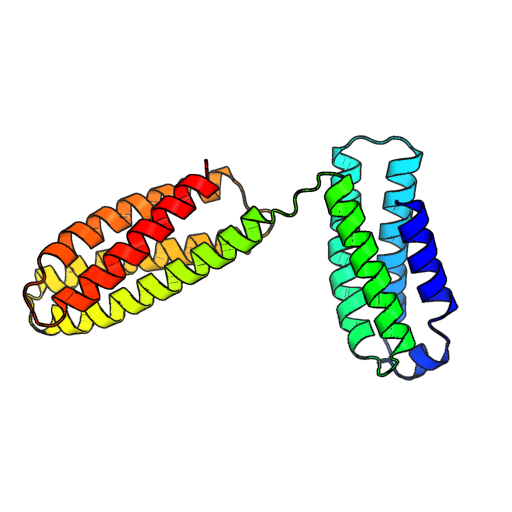.822 22.946 1.00 88.31 196 ARG A CA 1
ATOM 1565 C C . ARG A 1 196 ? -16.860 -10.493 21.819 1.00 88.31 196 ARG A C 1
ATOM 1567 O O . ARG A 1 196 ? -15.975 -11.294 21.540 1.00 88.31 196 ARG A O 1
ATOM 1574 N N . GLU A 1 197 ? -16.985 -9.322 21.196 1.00 91.00 197 GLU A N 1
ATOM 1575 C CA . GLU A 1 197 ? -16.113 -8.837 20.122 1.00 91.00 197 GLU A CA 1
ATOM 1576 C C . GLU A 1 197 ? -14.736 -8.371 20.632 1.00 91.00 197 GLU A C 1
ATOM 1578 O O . GLU A 1 197 ? -13.817 -8.205 19.828 1.00 91.00 197 GLU A O 1
ATOM 1583 N N . LYS A 1 198 ? -14.553 -8.205 21.954 1.00 89.50 198 LYS A N 1
ATOM 1584 C CA . LYS A 1 198 ? -13.320 -7.694 22.580 1.00 89.50 198 LYS A CA 1
ATOM 1585 C C . LYS A 1 198 ? -12.057 -8.382 22.067 1.00 89.50 198 LYS A C 1
ATOM 1587 O O . LYS A 1 198 ? -11.102 -7.706 21.696 1.00 89.50 198 LYS A O 1
ATOM 1592 N N . TYR A 1 199 ? -12.058 -9.714 22.005 1.00 89.31 199 TYR A N 1
ATOM 1593 C CA . TYR A 1 199 ? -10.890 -10.477 21.556 1.00 89.31 199 TYR A CA 1
ATOM 1594 C C . TYR A 1 199 ? -10.548 -10.200 20.085 1.00 89.31 199 TYR A C 1
ATOM 1596 O O . TYR A 1 199 ? -9.393 -9.943 19.755 1.00 89.31 199 TYR A O 1
ATOM 1604 N N . GLN A 1 200 ? -11.556 -10.183 19.208 1.00 89.19 200 GLN A N 1
ATOM 1605 C CA . GLN A 1 200 ? -11.367 -9.927 17.776 1.00 89.19 200 GLN A CA 1
ATOM 1606 C C . GLN A 1 200 ? -10.893 -8.491 17.513 1.00 89.19 200 GLN A C 1
ATOM 1608 O O . GLN A 1 200 ? -10.014 -8.269 16.678 1.00 89.19 200 GLN A O 1
ATOM 1613 N N . LEU A 1 201 ? -11.436 -7.517 18.252 1.00 90.00 201 LEU A N 1
ATOM 1614 C CA . LEU A 1 201 ? -11.002 -6.121 18.182 1.00 90.00 201 LEU A CA 1
ATOM 1615 C C . LEU A 1 201 ? -9.559 -5.957 18.667 1.00 90.00 201 LEU A C 1
ATOM 1617 O O . LEU A 1 201 ? -8.781 -5.272 18.011 1.00 90.00 201 LEU A O 1
ATOM 1621 N N . GLN A 1 202 ? -9.180 -6.611 19.768 1.00 89.00 202 GLN A N 1
ATOM 1622 C CA . GLN A 1 202 ? -7.812 -6.572 20.287 1.00 89.00 202 GLN A CA 1
ATOM 1623 C C . GLN A 1 202 ? -6.808 -7.219 19.328 1.00 89.00 202 GLN A C 1
ATOM 1625 O O . GLN A 1 202 ? -5.757 -6.638 19.070 1.00 89.00 202 GLN A O 1
ATOM 1630 N N . GLU A 1 203 ? -7.128 -8.383 18.760 1.00 86.56 203 GLU A N 1
ATOM 1631 C CA . GLU A 1 203 ? -6.255 -9.048 17.788 1.00 86.56 203 GLU A CA 1
ATOM 1632 C C . GLU A 1 203 ? -6.036 -8.173 16.545 1.00 86.56 203 GLU A C 1
ATOM 1634 O O . GLU A 1 203 ? -4.899 -7.958 16.114 1.00 86.56 203 GLU A O 1
ATOM 1639 N N . THR A 1 204 ? -7.120 -7.611 16.006 1.00 88.75 204 THR A N 1
ATOM 1640 C CA . THR A 1 204 ? -7.064 -6.694 14.858 1.00 88.75 204 THR A CA 1
ATOM 1641 C C . THR A 1 204 ? -6.262 -5.437 15.207 1.00 88.75 204 THR A C 1
ATOM 1643 O O . THR A 1 204 ? -5.433 -4.987 14.419 1.00 88.75 204 THR A O 1
ATOM 1646 N N . ALA A 1 205 ? -6.430 -4.901 16.419 1.00 88.75 205 ALA A N 1
ATOM 1647 C CA . ALA A 1 205 ? -5.703 -3.727 16.886 1.00 88.75 205 ALA A CA 1
ATOM 1648 C C . ALA A 1 205 ? -4.192 -3.956 17.018 1.00 88.75 205 ALA A C 1
ATOM 1650 O O . ALA A 1 205 ? -3.404 -3.085 16.640 1.00 88.75 205 ALA A O 1
ATOM 1651 N N . VAL A 1 206 ? -3.772 -5.125 17.505 1.00 84.00 206 VAL A N 1
ATOM 1652 C CA . VAL A 1 206 ? -2.351 -5.497 17.567 1.00 84.00 206 VAL A CA 1
ATOM 1653 C C . VAL A 1 206 ? -1.758 -5.576 16.160 1.00 84.00 206 VAL A C 1
ATOM 1655 O O . VAL A 1 206 ? -0.698 -5.000 15.915 1.00 84.00 206 VAL A O 1
ATOM 1658 N N . ARG A 1 207 ? -2.458 -6.221 15.215 1.00 84.06 207 ARG A N 1
ATOM 1659 C CA . ARG A 1 207 ? -2.014 -6.329 13.814 1.00 84.06 207 ARG A CA 1
ATOM 1660 C C . ARG A 1 207 ? -1.868 -4.959 13.155 1.00 84.06 207 ARG A C 1
ATOM 1662 O O . ARG A 1 207 ? -0.823 -4.681 12.576 1.00 84.06 207 ARG A O 1
ATOM 1669 N N . ILE A 1 208 ? -2.874 -4.092 13.290 1.00 88.62 208 ILE A N 1
ATOM 1670 C CA . ILE A 1 208 ? -2.832 -2.727 12.744 1.00 88.62 208 ILE A CA 1
ATOM 1671 C C . ILE A 1 208 ? -1.678 -1.933 13.363 1.00 88.62 208 ILE A C 1
ATOM 1673 O O . ILE A 1 208 ? -0.922 -1.291 12.640 1.00 88.62 208 ILE A O 1
ATOM 1677 N N . THR A 1 209 ? -1.492 -2.010 14.683 1.00 85.12 209 THR A N 1
ATOM 1678 C CA . THR A 1 209 ? -0.402 -1.299 15.368 1.00 85.12 209 THR A CA 1
ATOM 1679 C C . THR A 1 209 ? 0.969 -1.749 14.864 1.00 85.12 209 THR A C 1
ATOM 1681 O O . THR A 1 209 ? 1.829 -0.904 14.620 1.00 85.12 209 THR A O 1
ATOM 1684 N N . GLN A 1 210 ? 1.169 -3.054 14.656 1.00 79.06 210 GLN A N 1
ATOM 1685 C CA . GLN A 1 210 ? 2.410 -3.578 14.086 1.00 79.06 210 GLN A CA 1
ATOM 1686 C C . GLN A 1 210 ? 2.637 -3.052 12.662 1.00 79.06 210 GLN A C 1
ATOM 1688 O O . GLN A 1 210 ? 3.696 -2.499 12.383 1.00 79.06 210 GLN A O 1
ATOM 1693 N N . MET A 1 211 ? 1.621 -3.128 11.795 1.00 85.62 211 MET A N 1
ATOM 1694 C CA . MET A 1 211 ? 1.713 -2.635 10.415 1.00 85.62 211 MET A CA 1
ATOM 1695 C C . MET A 1 211 ? 2.008 -1.132 10.348 1.00 85.62 211 MET A C 1
ATOM 1697 O O . MET A 1 211 ? 2.768 -0.688 9.493 1.00 85.62 211 MET A O 1
ATOM 1701 N N . LEU A 1 212 ? 1.443 -0.337 11.262 1.00 83.25 212 LEU A N 1
ATOM 1702 C CA . LEU A 1 212 ? 1.753 1.087 11.362 1.00 83.25 212 LEU A CA 1
ATOM 1703 C C . LEU A 1 212 ? 3.209 1.306 11.777 1.00 83.25 212 LEU A C 1
ATOM 1705 O O . LEU A 1 212 ? 3.894 2.133 11.184 1.00 83.25 212 LEU A O 1
ATOM 1709 N N . MET A 1 213 ? 3.716 0.561 12.761 1.00 76.69 213 MET A N 1
ATOM 1710 C CA . MET A 1 213 ? 5.123 0.654 13.168 1.00 76.69 213 MET A CA 1
ATOM 1711 C C . MET A 1 213 ? 6.080 0.308 12.023 1.00 76.69 213 MET A C 1
ATOM 1713 O O . MET A 1 213 ? 7.058 1.034 11.822 1.00 76.69 213 MET A O 1
ATOM 1717 N N . ASP A 1 214 ? 5.758 -0.724 11.244 1.00 78.06 214 ASP A N 1
ATOM 1718 C CA . ASP A 1 214 ? 6.504 -1.101 10.042 1.00 78.06 214 ASP A CA 1
ATOM 1719 C C . ASP A 1 214 ? 6.437 0.020 8.987 1.00 78.06 214 ASP A C 1
ATOM 1721 O O . ASP A 1 214 ? 7.462 0.408 8.424 1.00 78.06 214 ASP A O 1
ATOM 1725 N N . LEU A 1 215 ? 5.261 0.636 8.804 1.00 83.12 215 LEU A N 1
ATOM 1726 C CA . LEU A 1 215 ? 5.058 1.775 7.903 1.00 83.12 215 LEU A CA 1
ATOM 1727 C C . LEU A 1 215 ? 5.928 2.964 8.324 1.00 83.12 215 LEU A C 1
ATOM 1729 O O . LEU A 1 215 ? 6.622 3.551 7.501 1.00 83.12 215 LEU A O 1
ATOM 1733 N N . ARG A 1 216 ? 5.968 3.286 9.620 1.00 75.62 216 ARG A N 1
ATOM 1734 C CA . ARG A 1 216 ? 6.805 4.372 10.150 1.00 75.62 216 ARG A CA 1
ATOM 1735 C C . ARG A 1 216 ? 8.286 4.120 9.946 1.00 75.62 216 ARG A C 1
ATOM 1737 O O . ARG A 1 216 ? 9.030 5.082 9.784 1.00 75.62 216 ARG A O 1
ATOM 1744 N N . TYR A 1 217 ? 8.723 2.868 10.029 1.00 73.19 217 TYR A N 1
ATOM 1745 C CA . TYR A 1 217 ? 10.106 2.513 9.743 1.00 73.19 217 TYR A CA 1
ATOM 1746 C C . TYR A 1 217 ? 10.419 2.707 8.256 1.00 73.19 217 TYR A C 1
ATOM 1748 O O . TYR A 1 217 ? 11.416 3.349 7.943 1.00 73.19 217 TYR A O 1
ATOM 1756 N N . ALA A 1 218 ? 9.528 2.252 7.372 1.00 72.06 218 ALA A N 1
ATOM 1757 C CA . ALA A 1 218 ? 9.675 2.366 5.922 1.00 72.06 218 ALA A CA 1
ATOM 1758 C C . ALA A 1 218 ? 9.591 3.811 5.392 1.00 72.06 218 ALA A C 1
ATOM 1760 O O . ALA A 1 218 ? 10.111 4.106 4.325 1.00 72.06 218 ALA A O 1
ATOM 1761 N N . THR A 1 219 ? 8.935 4.728 6.113 1.00 71.00 219 THR A N 1
ATOM 1762 C CA . THR A 1 219 ? 8.755 6.122 5.668 1.00 71.00 219 THR A CA 1
ATOM 1763 C C . THR A 1 219 ? 9.699 7.132 6.332 1.00 71.00 219 THR A C 1
ATOM 1765 O O . THR A 1 219 ? 9.461 8.332 6.201 1.00 71.00 219 THR A O 1
ATOM 1768 N N . LYS A 1 220 ? 10.705 6.705 7.105 1.00 60.97 220 LYS A N 1
ATOM 1769 C CA . LYS A 1 220 ? 11.680 7.619 7.736 1.00 60.97 220 LYS A CA 1
ATOM 1770 C C . LYS A 1 220 ? 12.656 8.185 6.708 1.00 60.97 220 LYS A C 1
ATOM 1772 O O . LYS A 1 220 ? 12.697 9.436 6.585 1.00 60.97 220 LYS A O 1
#

Sequence (220 aa):
LTEALKRDVDEFYRRATLRLLISLPPANYIATSDEFYGTVENLIDTVNHNESTNNLITSFTYIEQSWKDFSAMFHTVESPAALQLLDKVDNSISALRVSLRIEQPSESIDLAKLVVSLETQSTQLSVIAEQWLATESPSFRQSTQNSIRDFSNTAHELHRIILMQPASSALVRAKSSELFESWFQVHEKISRCETREKYQLQETAVRITQMLMDLRYATK

pLDDT: mean 77.22, std 13.07, range [42.12, 94.38]

Secondary structure (DSSP, 8-state):
-HHHHHHHHHHHHHHS-HHHHHTS-SSSHHHHHHHHHHHHHHHHHHHHTT--HHHHHHHHHHHHHHHHHHHHHHTTS--HHHHHHHHHHHHHHHHHHHHTT----HHHHHHHHHHHHHHHHHHHHHHHHHHHHTTS-HHHHHHHHHHHHHHHHHHHHHHHHHHSSSPPHHHHHHHHHHHHHHHHHHHHHHTT--STTHHHHHHHHHHHHHHHHHHHHHT-